Protein AF-A0A933LV88-F1 (afdb_monomer)

Structure (mmCIF, N/CA/C/O backbone):
data_AF-A0A933LV88-F1
#
_entry.id   AF-A0A933LV88-F1
#
loop_
_atom_site.group_PDB
_atom_site.id
_atom_site.type_symbol
_atom_site.label_atom_id
_atom_site.label_alt_id
_atom_site.label_comp_id
_atom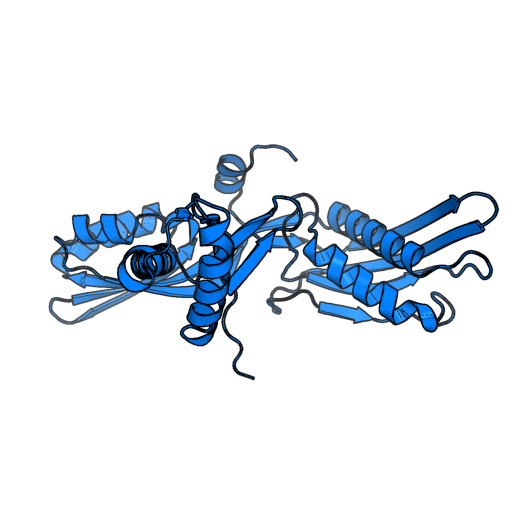_site.label_asym_id
_atom_site.label_entity_id
_atom_site.label_seq_id
_atom_site.pdbx_PDB_ins_code
_atom_site.Cartn_x
_atom_site.Cartn_y
_atom_site.Cartn_z
_atom_site.occupancy
_atom_site.B_iso_or_equiv
_atom_site.auth_seq_id
_atom_site.auth_comp_id
_atom_site.auth_asym_id
_atom_site.auth_atom_id
_atom_site.pdbx_PDB_model_num
ATOM 1 N N . SER A 1 1 ? 13.912 -12.651 9.578 1.00 38.38 1 SER A N 1
ATOM 2 C CA . SER A 1 1 ? 13.472 -11.253 9.446 1.00 38.38 1 SER A CA 1
ATOM 3 C C . SER A 1 1 ? 12.042 -11.205 9.939 1.00 38.38 1 SER A C 1
ATOM 5 O O . SER A 1 1 ? 11.259 -11.999 9.436 1.00 38.38 1 SER A O 1
ATOM 7 N N . MET A 1 2 ? 11.719 -10.428 10.976 1.00 40.66 2 MET A N 1
ATOM 8 C CA . MET A 1 2 ? 10.314 -10.177 11.323 1.00 40.66 2 MET A CA 1
ATOM 9 C C . MET A 1 2 ? 9.798 -9.149 10.313 1.00 40.66 2 MET A C 1
ATOM 11 O O . MET A 1 2 ? 10.263 -8.013 10.322 1.00 40.66 2 MET A O 1
ATOM 15 N N . GLU A 1 3 ? 8.936 -9.566 9.387 1.00 45.34 3 GLU A N 1
ATOM 16 C CA . GLU A 1 3 ? 8.245 -8.647 8.479 1.00 45.34 3 GLU A CA 1
ATOM 17 C C . GLU A 1 3 ? 7.110 -7.983 9.259 1.00 45.34 3 GLU A C 1
ATOM 19 O O . GLU A 1 3 ? 6.161 -8.648 9.675 1.00 45.34 3 GLU A O 1
ATOM 24 N N . PHE A 1 4 ? 7.241 -6.682 9.511 1.00 56.44 4 PHE A N 1
ATOM 25 C CA . PHE A 1 4 ? 6.163 -5.886 10.083 1.00 56.44 4 PHE A CA 1
ATOM 26 C C . PHE A 1 4 ? 5.192 -5.475 8.967 1.00 56.44 4 PHE A C 1
ATOM 28 O O . PHE A 1 4 ? 5.648 -5.193 7.856 1.00 56.44 4 PHE A O 1
ATOM 35 N N . PRO A 1 5 ? 3.874 -5.448 9.230 1.00 60.66 5 PRO A N 1
ATOM 36 C CA . PRO A 1 5 ? 2.893 -5.011 8.244 1.00 60.66 5 PRO A CA 1
ATOM 37 C C . PRO A 1 5 ? 3.160 -3.578 7.763 1.00 60.66 5 PRO A C 1
ATOM 39 O O . PRO A 1 5 ? 3.591 -2.730 8.547 1.00 60.66 5 PRO A O 1
ATOM 42 N N . ASP A 1 6 ? 2.854 -3.300 6.492 1.00 63.00 6 ASP A N 1
ATOM 43 C CA . ASP A 1 6 ? 2.877 -1.937 5.952 1.00 63.00 6 ASP A CA 1
ATOM 44 C C . ASP A 1 6 ? 1.948 -1.030 6.777 1.00 63.00 6 ASP A C 1
ATOM 46 O O . ASP A 1 6 ? 0.822 -1.406 7.121 1.00 63.00 6 ASP A O 1
ATOM 50 N N . THR A 1 7 ? 2.393 0.196 7.058 1.00 69.00 7 THR A N 1
ATOM 51 C CA . THR A 1 7 ? 1.529 1.203 7.679 1.00 69.00 7 THR A CA 1
ATOM 52 C C . THR A 1 7 ? 0.440 1.647 6.701 1.00 69.00 7 THR A C 1
ATOM 54 O O . THR A 1 7 ? 0.673 1.839 5.509 1.00 69.00 7 THR A O 1
ATOM 57 N N . VAL A 1 8 ? -0.781 1.795 7.210 1.00 70.12 8 VAL A N 1
ATOM 58 C CA . VAL A 1 8 ? -2.002 1.939 6.392 1.00 70.12 8 VAL A CA 1
ATOM 59 C C . VAL A 1 8 ? -2.621 3.335 6.479 1.00 70.12 8 VAL A C 1
ATOM 61 O O . VAL A 1 8 ? -3.390 3.734 5.599 1.00 70.12 8 VAL A O 1
ATOM 64 N N . ILE A 1 9 ? -2.257 4.102 7.512 1.00 78.12 9 ILE A N 1
ATOM 65 C CA . ILE A 1 9 ? -2.645 5.504 7.688 1.00 78.12 9 ILE A CA 1
ATOM 66 C C . ILE A 1 9 ? -1.397 6.341 7.891 1.00 78.12 9 ILE A C 1
ATOM 68 O O . ILE A 1 9 ? -0.509 5.955 8.646 1.00 78.12 9 ILE A O 1
ATOM 72 N N . SER A 1 10 ? -1.368 7.514 7.273 1.00 79.06 10 SER A N 1
ATOM 73 C CA . SER A 1 10 ? -0.350 8.528 7.518 1.00 79.06 10 SER A CA 1
ATOM 74 C C . SER A 1 10 ? -0.970 9.861 7.909 1.00 79.06 10 SER A C 1
ATOM 76 O O . SER A 1 10 ? -2.123 10.126 7.600 1.00 79.06 10 SER A O 1
ATOM 78 N N . MET A 1 11 ? -0.230 10.714 8.603 1.00 85.56 11 MET A N 1
ATOM 79 C CA . MET A 1 11 ? -0.639 12.075 8.927 1.00 85.56 11 MET A CA 1
ATOM 80 C C . MET A 1 11 ? 0.568 13.007 8.867 1.00 85.56 11 MET A C 1
ATOM 82 O O . MET A 1 11 ? 1.683 12.621 9.226 1.00 85.56 11 MET A O 1
ATOM 86 N N . ALA A 1 12 ? 0.341 14.245 8.438 1.00 84.88 12 ALA A N 1
ATOM 87 C CA . ALA A 1 12 ? 1.373 15.270 8.485 1.00 84.88 12 ALA A CA 1
ATOM 88 C C . ALA A 1 12 ? 1.551 15.791 9.918 1.00 84.88 12 ALA A C 1
ATOM 90 O O . ALA A 1 12 ? 0.575 15.990 10.646 1.00 84.88 12 ALA A O 1
ATOM 91 N N . ILE A 1 13 ? 2.799 16.032 10.305 1.00 89.06 13 ILE A N 1
ATOM 92 C CA . ILE A 1 13 ? 3.198 16.701 11.537 1.00 89.06 13 ILE A CA 1
ATOM 93 C C . ILE A 1 13 ? 4.138 17.843 11.170 1.00 89.06 13 ILE A C 1
ATOM 95 O O . ILE A 1 13 ? 5.124 17.657 10.457 1.00 89.06 13 ILE A O 1
ATOM 99 N N . GLU A 1 14 ? 3.854 19.022 11.708 1.00 87.25 14 GLU A N 1
ATOM 100 C CA . GLU A 1 14 ? 4.678 20.210 11.521 1.00 87.25 14 GLU A CA 1
ATOM 101 C C . GLU A 1 14 ? 5.071 20.794 12.880 1.00 87.25 14 GLU A C 1
ATOM 103 O O . GLU A 1 14 ? 4.198 21.018 13.726 1.00 87.25 14 GLU A O 1
ATOM 108 N N . PRO A 1 15 ? 6.363 21.058 13.134 1.00 88.25 15 PRO A N 1
ATOM 109 C CA . PRO A 1 15 ? 6.773 21.743 14.350 1.00 88.25 15 PRO A CA 1
ATOM 110 C C . PRO A 1 15 ? 6.265 23.191 14.324 1.00 88.25 15 PRO A C 1
ATOM 112 O O . PRO A 1 15 ? 6.281 23.850 13.286 1.00 88.25 15 PRO A O 1
ATOM 115 N N . LYS A 1 16 ? 5.841 23.724 15.475 1.00 86.81 16 LYS A N 1
ATOM 116 C CA . LYS A 1 16 ? 5.382 25.122 15.567 1.00 86.81 16 LYS A CA 1
ATOM 117 C C . LYS A 1 16 ? 6.514 26.139 15.421 1.00 86.81 16 LYS A C 1
ATOM 119 O O . LYS A 1 16 ? 6.249 27.298 15.112 1.00 86.81 16 LYS A O 1
ATOM 124 N N . SER A 1 17 ? 7.758 25.733 15.665 1.00 84.62 17 SER A N 1
ATOM 125 C CA . SER A 1 17 ? 8.934 26.591 15.545 1.00 84.62 17 SER A CA 1
ATOM 126 C C . SER A 1 17 ? 10.145 25.812 15.031 1.00 84.62 17 SER A C 1
ATOM 128 O O . SER A 1 17 ? 10.215 24.590 15.165 1.00 84.62 17 SER A O 1
ATOM 130 N N . SER A 1 18 ? 11.145 26.516 14.495 1.00 80.69 18 SER A N 1
ATOM 131 C CA . SER A 1 18 ? 12.408 25.893 14.076 1.00 80.69 18 SER A CA 1
ATOM 132 C C . SER A 1 18 ? 13.146 25.211 15.233 1.00 80.69 18 SER A C 1
ATOM 134 O O . SER A 1 18 ? 13.811 24.207 15.009 1.00 80.69 18 SER A O 1
ATOM 136 N N . ALA A 1 19 ? 12.997 25.705 16.469 1.00 79.44 19 ALA A N 1
ATOM 137 C CA . ALA A 1 19 ? 13.594 25.090 17.658 1.00 79.44 19 ALA A CA 1
ATOM 138 C C . ALA A 1 19 ? 12.915 23.761 18.040 1.00 79.44 19 ALA A C 1
ATOM 140 O O . ALA A 1 19 ? 13.555 22.869 18.593 1.00 79.44 19 ALA A O 1
ATOM 141 N N . ASP A 1 20 ? 11.629 23.604 17.709 1.00 83.00 20 ASP A N 1
ATOM 142 C CA . ASP A 1 20 ? 10.886 22.360 17.929 1.00 83.00 20 ASP A CA 1
ATOM 143 C C . ASP A 1 20 ? 11.175 21.302 16.856 1.00 83.00 20 ASP A C 1
ATOM 145 O O . ASP A 1 20 ? 10.878 20.128 17.070 1.00 83.00 20 ASP A O 1
ATOM 149 N N . ARG A 1 21 ? 11.773 21.684 15.717 1.00 84.62 21 ARG A N 1
ATOM 150 C CA . ARG A 1 21 ? 12.074 20.768 14.606 1.00 84.62 21 ARG A CA 1
ATOM 151 C C . ARG A 1 21 ? 13.054 19.671 15.016 1.00 84.62 21 ARG A C 1
ATOM 153 O O . ARG A 1 21 ? 12.753 18.495 14.834 1.00 84.62 21 ARG A O 1
ATOM 160 N N . ASP A 1 22 ? 14.187 20.035 15.608 1.00 85.75 22 ASP A N 1
ATOM 161 C CA . ASP A 1 22 ? 15.212 19.055 15.995 1.00 85.75 22 ASP A CA 1
ATOM 162 C C . ASP A 1 22 ? 14.707 18.133 17.110 1.00 85.75 22 ASP A C 1
ATOM 164 O O . ASP A 1 22 ? 14.931 16.921 17.092 1.00 85.75 22 ASP A O 1
ATOM 168 N N . LYS A 1 23 ? 13.946 18.697 18.055 1.00 88.12 23 LYS A N 1
ATOM 169 C CA . LYS A 1 23 ? 13.310 17.944 19.140 1.00 88.12 23 LYS A CA 1
ATOM 170 C C . LYS A 1 23 ? 12.244 16.974 18.619 1.00 88.12 23 LYS A C 1
ATOM 172 O O . LYS A 1 23 ? 12.135 15.855 19.127 1.00 88.12 23 LYS A O 1
ATOM 177 N N . LEU A 1 24 ? 11.471 17.390 17.613 1.00 89.69 24 LEU A N 1
ATOM 178 C CA . LEU A 1 24 ? 10.503 16.541 16.924 1.00 89.69 24 LEU A CA 1
ATOM 179 C C . LEU A 1 24 ? 11.208 15.350 16.273 1.00 89.69 24 LEU A C 1
ATOM 181 O O . LEU A 1 24 ? 10.855 14.218 16.586 1.00 89.69 24 LEU A O 1
ATOM 185 N N . LEU A 1 25 ? 12.237 15.587 15.455 1.00 89.19 25 LEU A N 1
ATOM 186 C CA . LEU A 1 25 ? 12.971 14.520 14.762 1.00 89.19 25 LEU A CA 1
ATOM 187 C C . LEU A 1 25 ? 13.579 13.504 15.740 1.00 89.19 25 LEU A C 1
ATOM 189 O O . LEU A 1 25 ? 13.367 12.303 15.588 1.00 89.19 25 LEU A O 1
ATOM 193 N N . GLN A 1 26 ? 14.233 13.971 16.807 1.00 89.25 26 GLN A N 1
ATOM 194 C CA . GLN A 1 26 ? 14.782 13.084 17.843 1.00 89.25 26 GLN A CA 1
ATOM 195 C C . GLN A 1 26 ? 13.701 12.250 18.543 1.00 89.25 26 GLN A C 1
ATOM 197 O O . GLN A 1 26 ? 13.921 11.087 18.888 1.00 89.25 26 GLN A O 1
ATOM 202 N N . THR A 1 27 ? 12.518 12.828 18.763 1.00 90.38 27 THR A N 1
ATOM 203 C CA . THR A 1 27 ? 11.411 12.094 19.385 1.00 90.38 27 THR A CA 1
ATOM 204 C C . THR A 1 27 ? 10.824 11.063 18.431 1.00 90.38 27 THR A C 1
ATOM 206 O O . THR A 1 27 ? 10.560 9.941 18.851 1.00 90.38 27 THR A O 1
ATOM 209 N N . LEU A 1 28 ? 10.659 11.411 17.155 1.00 90.75 28 LEU A N 1
ATOM 210 C CA . LEU A 1 28 ? 10.182 10.492 16.125 1.00 90.75 28 LEU A CA 1
ATOM 211 C C . LEU A 1 28 ? 11.100 9.274 15.991 1.00 90.75 28 LEU A C 1
ATOM 213 O O . LEU A 1 28 ? 10.618 8.144 15.971 1.00 90.75 28 LEU A O 1
ATOM 217 N N . GLU A 1 29 ? 12.419 9.482 15.990 1.00 90.62 29 GLU A N 1
ATOM 218 C CA . GLU A 1 29 ? 13.397 8.389 16.006 1.00 90.62 29 GLU A CA 1
ATOM 219 C C . GLU A 1 29 ? 13.266 7.495 17.239 1.00 90.62 29 GLU A C 1
ATOM 221 O O . GLU A 1 29 ? 13.365 6.272 17.134 1.00 90.62 29 GLU A O 1
ATOM 226 N N . ARG A 1 30 ? 13.048 8.088 18.416 1.00 89.31 30 ARG A N 1
ATOM 227 C CA . ARG A 1 30 ? 12.852 7.322 19.649 1.00 89.31 30 ARG A CA 1
ATOM 228 C C . ARG A 1 30 ? 11.561 6.509 19.600 1.00 89.31 30 ARG A C 1
ATOM 230 O O . ARG A 1 30 ? 11.580 5.332 19.933 1.00 89.31 30 ARG A O 1
ATOM 237 N N . MET A 1 31 ? 10.465 7.105 19.142 1.00 87.25 31 MET A N 1
ATOM 238 C CA . MET A 1 31 ? 9.175 6.423 19.035 1.00 87.25 31 MET A CA 1
ATOM 239 C C . MET A 1 31 ? 9.211 5.272 18.027 1.00 87.25 31 MET A C 1
ATOM 241 O O . MET A 1 31 ? 8.659 4.220 18.317 1.00 87.25 31 MET A O 1
ATOM 245 N N . ALA A 1 32 ? 9.924 5.422 16.907 1.00 87.50 32 ALA A N 1
ATOM 246 C CA . ALA A 1 32 ? 10.110 4.342 15.931 1.00 87.50 32 ALA A CA 1
ATOM 247 C C . ALA A 1 32 ? 10.961 3.175 16.467 1.00 87.50 32 ALA A C 1
ATOM 249 O O . ALA A 1 32 ? 10.839 2.048 15.998 1.00 87.50 32 ALA A O 1
ATOM 250 N N . LYS A 1 33 ? 11.835 3.426 17.453 1.00 86.94 33 LYS A N 1
ATOM 251 C CA . LYS A 1 33 ? 12.567 2.362 18.161 1.00 86.94 33 LYS A CA 1
ATOM 252 C C . LYS A 1 33 ? 11.695 1.648 19.192 1.00 86.94 33 LYS A C 1
ATOM 254 O O . LYS A 1 33 ? 11.877 0.451 19.394 1.00 86.94 33 LYS A O 1
ATOM 259 N N . ASP A 1 34 ? 10.789 2.380 19.838 1.00 86.44 34 ASP A N 1
ATOM 260 C CA . ASP A 1 34 ? 9.873 1.838 20.845 1.00 86.44 34 ASP A CA 1
ATOM 261 C C . ASP A 1 34 ? 8.733 1.020 20.204 1.00 86.44 34 ASP A C 1
ATOM 263 O O . ASP A 1 34 ? 8.316 0.011 20.768 1.00 86.44 34 ASP A O 1
ATOM 267 N N . ASP A 1 35 ? 8.242 1.442 19.033 1.00 83.75 35 ASP A N 1
ATOM 268 C CA . ASP A 1 35 ? 7.169 0.786 18.279 1.00 83.75 35 ASP A CA 1
ATOM 269 C C . ASP A 1 35 ? 7.575 0.568 16.804 1.00 83.75 35 ASP A C 1
ATOM 271 O O . ASP A 1 35 ? 7.568 1.520 16.018 1.00 83.75 35 ASP A O 1
ATOM 275 N N . PRO A 1 36 ? 7.877 -0.679 16.388 1.00 79.25 36 PRO A N 1
ATOM 276 C CA . PRO A 1 36 ? 8.244 -1.004 15.006 1.00 79.25 36 PRO A CA 1
ATOM 277 C C . PRO A 1 36 ? 7.134 -0.758 13.975 1.00 79.25 36 PRO A C 1
ATOM 279 O O . PRO A 1 36 ? 7.408 -0.719 12.777 1.00 79.25 36 PRO A O 1
ATOM 282 N N . THR A 1 37 ? 5.877 -0.639 14.414 1.00 80.50 37 THR A N 1
ATOM 283 C CA . THR A 1 37 ? 4.722 -0.368 13.544 1.00 80.50 37 THR A CA 1
ATOM 284 C C . THR A 1 37 ? 4.496 1.127 13.319 1.00 80.50 37 THR A C 1
ATOM 286 O O . THR A 1 37 ? 3.660 1.519 12.501 1.00 80.50 37 THR A O 1
ATOM 289 N N . PHE A 1 38 ? 5.251 1.975 14.021 1.00 85.44 38 PHE A N 1
ATOM 290 C CA . PHE A 1 38 ? 5.318 3.404 13.782 1.00 85.44 38 PHE A CA 1
ATOM 291 C C . PHE A 1 38 ? 6.477 3.720 12.840 1.00 85.44 38 PHE A C 1
ATOM 293 O O . PHE A 1 38 ? 7.641 3.436 13.118 1.00 85.44 38 PHE A O 1
ATOM 300 N N . THR A 1 39 ? 6.165 4.370 11.726 1.00 84.62 39 THR A N 1
ATOM 301 C CA . THR A 1 39 ? 7.178 4.817 10.765 1.00 84.62 39 THR A CA 1
ATOM 302 C C . THR A 1 39 ? 7.016 6.300 10.505 1.00 84.62 39 THR A C 1
ATOM 304 O O . THR A 1 39 ? 5.927 6.857 10.628 1.00 84.62 39 THR A O 1
ATOM 307 N N . TRP A 1 40 ? 8.100 6.970 10.142 1.00 89.62 40 TRP A N 1
ATOM 308 C CA . TRP A 1 40 ? 8.043 8.371 9.764 1.00 89.62 40 TRP A CA 1
ATOM 309 C C . TRP A 1 40 ? 9.018 8.645 8.628 1.00 89.62 40 TRP A C 1
ATOM 311 O O . TRP A 1 40 ? 10.029 7.960 8.476 1.00 89.62 40 TRP A O 1
ATOM 321 N N . ARG A 1 41 ? 8.689 9.641 7.811 1.00 86.00 41 ARG A N 1
ATOM 322 C CA . ARG A 1 41 ? 9.534 10.127 6.721 1.00 86.00 41 ARG A CA 1
ATOM 323 C C . ARG A 1 41 ? 9.343 11.622 6.537 1.00 86.00 41 ARG A C 1
ATOM 325 O O . ARG A 1 41 ? 8.298 12.164 6.891 1.00 86.00 41 ARG A O 1
ATOM 332 N N . MET A 1 42 ? 10.337 12.282 5.962 1.00 82.19 42 MET A N 1
ATOM 333 C CA . MET A 1 42 ? 10.186 13.648 5.475 1.00 82.19 42 MET A CA 1
ATOM 334 C C . MET A 1 42 ? 9.784 13.585 4.006 1.00 82.19 42 MET A C 1
ATOM 336 O O . MET A 1 42 ? 10.382 12.844 3.231 1.00 82.19 42 MET A O 1
ATOM 340 N N . ASP A 1 43 ? 8.738 14.309 3.650 1.00 74.12 43 ASP A N 1
ATOM 341 C CA . ASP A 1 43 ? 8.323 14.472 2.269 1.00 74.12 43 ASP A CA 1
ATOM 342 C C . ASP A 1 43 ? 9.218 15.535 1.617 1.00 74.12 43 ASP A C 1
ATOM 344 O O . ASP A 1 43 ? 9.277 16.674 2.081 1.00 74.12 43 ASP A O 1
ATOM 348 N N . GLU A 1 44 ? 9.985 15.148 0.598 1.00 65.38 44 GLU A N 1
ATOM 349 C CA . GLU A 1 44 ? 11.013 16.007 -0.008 1.00 65.38 44 GLU A CA 1
ATOM 350 C C . GLU A 1 44 ? 10.424 17.139 -0.864 1.00 65.38 44 GLU A C 1
ATOM 352 O O . GLU A 1 44 ? 11.074 18.169 -1.041 1.00 65.38 44 GLU A O 1
ATOM 357 N N . GLU A 1 45 ? 9.193 16.982 -1.359 1.00 54.00 45 GLU A N 1
ATOM 358 C CA . GLU A 1 45 ? 8.522 17.983 -2.196 1.00 54.00 45 GLU A CA 1
ATOM 359 C C . GLU A 1 45 ? 7.858 19.073 -1.352 1.00 54.00 45 GLU A C 1
ATOM 361 O O . GLU A 1 45 ? 7.943 20.261 -1.663 1.00 54.00 45 GLU A O 1
ATOM 366 N N . THR A 1 46 ? 7.201 18.674 -0.263 1.00 70.69 46 THR A N 1
ATOM 367 C CA . THR A 1 46 ? 6.464 19.589 0.621 1.00 70.69 46 THR A CA 1
ATOM 368 C C . THR A 1 46 ? 7.288 20.053 1.822 1.00 70.69 46 THR A C 1
ATOM 370 O O . THR A 1 46 ? 6.933 21.034 2.476 1.00 70.69 46 THR A O 1
ATOM 373 N N . GLY A 1 47 ? 8.379 19.353 2.147 1.00 73.25 47 GLY A N 1
ATOM 374 C CA . GLY A 1 47 ? 9.167 19.566 3.363 1.00 73.25 47 GLY A CA 1
ATOM 375 C C . GLY A 1 47 ? 8.446 19.153 4.652 1.00 73.25 47 GLY A C 1
ATOM 376 O O . GLY A 1 47 ? 8.955 19.408 5.747 1.00 73.25 47 GLY A O 1
ATOM 377 N N . GLN A 1 48 ? 7.265 18.536 4.546 1.00 81.81 48 GLN A N 1
ATOM 378 C CA . GLN A 1 48 ? 6.461 18.114 5.689 1.00 81.81 48 GLN A CA 1
ATOM 379 C C . GLN A 1 48 ? 6.994 16.813 6.289 1.00 81.81 48 GLN A C 1
ATOM 381 O O . GLN A 1 48 ? 7.564 15.968 5.602 1.00 81.81 48 GLN A O 1
ATOM 386 N N . THR A 1 49 ? 6.789 16.617 7.592 1.00 87.31 49 THR A N 1
ATOM 387 C CA . THR A 1 49 ? 7.088 15.329 8.227 1.00 87.31 49 THR A CA 1
ATOM 388 C C . THR A 1 49 ? 5.825 14.486 8.242 1.00 87.31 49 THR A C 1
ATOM 390 O O . THR A 1 49 ? 4.813 14.890 8.804 1.00 87.31 49 THR A O 1
ATOM 393 N N . ILE A 1 50 ? 5.870 13.315 7.621 1.00 85.88 50 ILE A N 1
ATOM 394 C CA . ILE A 1 50 ? 4.749 12.386 7.541 1.00 85.88 50 ILE A CA 1
ATOM 395 C C . ILE A 1 50 ? 5.016 11.241 8.507 1.00 85.88 50 ILE A C 1
ATOM 397 O O . ILE A 1 50 ? 6.006 10.523 8.366 1.00 85.88 50 ILE A O 1
ATOM 401 N N . VAL A 1 51 ? 4.124 11.049 9.473 1.00 88.19 51 VAL A N 1
ATOM 402 C CA . VAL A 1 51 ? 4.143 9.861 10.328 1.00 88.19 51 VAL A CA 1
ATOM 403 C C . VAL A 1 51 ? 3.075 8.889 9.877 1.00 88.19 51 VAL A C 1
ATOM 405 O O . VAL A 1 51 ? 2.005 9.305 9.446 1.00 88.19 51 VAL A O 1
ATOM 408 N N . SER A 1 52 ? 3.359 7.600 9.979 1.00 83.88 52 SER A N 1
ATOM 409 C CA . SER A 1 52 ? 2.465 6.538 9.549 1.00 83.88 52 SER A CA 1
ATOM 410 C C . SER A 1 52 ? 2.321 5.489 10.638 1.00 83.88 52 SER A C 1
ATOM 412 O O . SER A 1 52 ? 3.262 5.200 11.377 1.00 83.88 52 SER A O 1
ATOM 414 N N . GLY A 1 53 ? 1.123 4.930 10.736 1.00 83.12 53 GLY A N 1
ATOM 415 C CA . GLY A 1 53 ? 0.771 3.940 11.737 1.00 83.12 53 GLY A CA 1
ATOM 416 C C . GLY A 1 53 ? -0.325 2.998 11.257 1.00 83.12 53 GLY A C 1
ATOM 417 O O . GLY A 1 53 ? -0.776 3.025 10.109 1.00 83.12 53 GLY A O 1
ATOM 418 N N . MET A 1 54 ? -0.753 2.150 12.184 1.00 78.44 54 MET A N 1
ATOM 419 C CA . MET A 1 54 ? -1.675 1.036 11.930 1.00 78.44 54 MET A CA 1
ATOM 420 C C . MET A 1 54 ? -3.153 1.452 11.898 1.00 78.44 54 MET A C 1
ATOM 422 O O . MET A 1 54 ? -4.010 0.678 11.484 1.00 78.44 54 MET A O 1
ATOM 426 N N . GLY A 1 55 ? -3.478 2.664 12.352 1.00 71.69 55 GLY A N 1
ATOM 427 C CA . GLY A 1 55 ? -4.854 3.137 12.453 1.00 71.69 55 GLY A CA 1
ATOM 428 C C . GLY A 1 55 ? -4.957 4.531 13.064 1.00 71.69 55 GLY A C 1
ATOM 429 O O . GLY A 1 55 ? -3.984 5.062 13.597 1.00 71.69 55 GLY A O 1
ATOM 430 N N . GLU A 1 56 ? -6.152 5.118 13.014 1.00 73.56 56 GLU A N 1
ATOM 431 C CA . GLU A 1 56 ? -6.402 6.471 13.528 1.00 73.56 56 GLU A CA 1
ATOM 432 C C . GLU A 1 56 ? -6.175 6.535 15.038 1.00 73.56 56 GLU A C 1
ATOM 434 O O . GLU A 1 56 ? -5.473 7.417 15.518 1.00 73.56 56 GLU A O 1
ATOM 439 N N . PHE A 1 57 ? -6.685 5.543 15.772 1.00 76.00 57 PHE A N 1
ATOM 440 C CA . PHE A 1 57 ? -6.495 5.450 17.218 1.00 76.00 57 PHE A CA 1
ATOM 441 C C . PHE A 1 57 ? -5.016 5.321 17.604 1.00 76.00 57 PHE A C 1
ATOM 443 O O . PHE A 1 57 ? -4.567 5.932 18.570 1.00 76.00 57 PHE A O 1
ATOM 450 N N . HIS A 1 58 ? -4.236 4.570 16.820 1.00 79.25 58 HIS A N 1
ATOM 451 C CA . HIS A 1 58 ? -2.795 4.473 17.030 1.00 79.25 58 HIS A CA 1
ATOM 452 C C . HIS A 1 58 ? -2.142 5.859 16.871 1.00 79.25 58 HIS A C 1
ATOM 454 O O . HIS A 1 58 ? -1.439 6.320 17.769 1.00 79.25 58 HIS A O 1
ATOM 460 N N . LEU A 1 59 ? -2.442 6.574 15.784 1.00 81.50 59 LEU A N 1
ATOM 461 C CA . LEU A 1 59 ? -1.927 7.927 15.559 1.00 81.50 59 LEU A CA 1
ATOM 462 C C . LEU A 1 59 ? -2.382 8.935 16.630 1.00 81.50 59 LEU A C 1
ATOM 464 O O . LEU A 1 59 ? -1.614 9.823 17.001 1.00 81.50 59 LEU A O 1
ATOM 468 N N . GLU A 1 60 ? -3.594 8.790 17.166 1.00 80.50 60 GLU A N 1
ATOM 469 C CA . GLU A 1 60 ? -4.111 9.626 18.252 1.00 80.50 60 GLU A CA 1
ATOM 470 C C . GLU A 1 60 ? -3.336 9.416 19.562 1.00 80.50 60 GLU A C 1
ATOM 472 O O . GLU A 1 60 ? -2.901 10.393 20.176 1.00 80.50 60 GLU A O 1
ATOM 477 N N . ILE A 1 61 ? -3.071 8.163 19.950 1.00 83.38 61 ILE A N 1
ATOM 478 C CA . ILE A 1 61 ? -2.241 7.851 21.126 1.00 83.38 61 ILE A CA 1
ATOM 479 C C . ILE A 1 61 ? -0.831 8.423 20.957 1.00 83.38 61 ILE A C 1
ATOM 481 O O . ILE A 1 61 ? -0.289 9.043 21.876 1.00 83.38 61 ILE A O 1
ATOM 485 N N . LEU A 1 62 ? -0.230 8.239 19.779 1.00 85.06 62 LEU A N 1
ATOM 486 C CA . LEU A 1 62 ? 1.107 8.754 19.482 1.00 85.06 62 LEU A CA 1
ATOM 487 C C . LEU A 1 62 ? 1.142 10.284 19.574 1.00 85.06 62 LEU A C 1
ATOM 489 O O . LEU A 1 62 ? 2.054 10.839 20.192 1.00 85.06 62 LEU A O 1
ATOM 493 N N . ARG A 1 63 ? 0.122 10.964 19.036 1.00 86.25 63 ARG A N 1
ATOM 494 C CA . ARG A 1 63 ? -0.069 12.415 19.164 1.00 86.25 63 ARG A CA 1
ATOM 495 C C . ARG A 1 63 ? -0.138 12.835 20.634 1.00 86.25 63 ARG A C 1
ATOM 497 O O . ARG A 1 63 ? 0.570 13.762 21.030 1.00 86.25 63 ARG A O 1
ATOM 504 N N . GLU A 1 64 ? -0.952 12.171 21.454 1.00 85.69 64 GLU A N 1
ATOM 505 C CA . GLU A 1 64 ? -1.052 12.494 22.883 1.00 85.69 64 GLU A CA 1
ATOM 506 C C . GLU A 1 64 ? 0.277 12.293 23.618 1.00 85.69 64 GLU A C 1
ATOM 508 O O . GLU A 1 64 ? 0.676 13.152 24.410 1.00 85.69 64 GLU A O 1
ATOM 513 N N . LYS A 1 65 ? 0.998 11.206 23.319 1.00 87.31 65 LYS A N 1
ATOM 514 C CA . LYS A 1 65 ? 2.318 10.917 23.892 1.00 87.31 65 LYS A CA 1
ATOM 515 C C . LYS A 1 65 ? 3.329 12.015 23.536 1.00 87.31 65 LYS A C 1
ATOM 517 O O . LYS A 1 65 ? 4.005 12.540 24.421 1.00 87.31 65 LYS A O 1
ATOM 522 N N . MET A 1 66 ? 3.3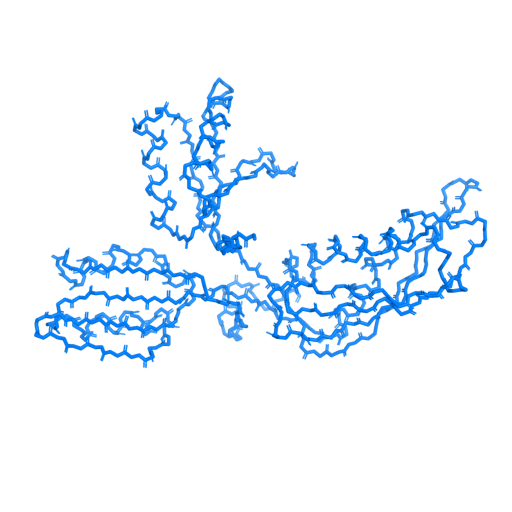80 12.446 22.272 1.00 87.81 66 MET A N 1
ATOM 523 C CA . MET A 1 66 ? 4.239 13.554 21.820 1.00 87.81 66 MET A CA 1
ATOM 524 C C . MET A 1 66 ? 3.936 14.875 22.540 1.00 87.81 66 MET A C 1
ATOM 526 O O . MET A 1 66 ? 4.855 15.572 22.981 1.00 87.81 66 MET A O 1
ATOM 530 N N . LEU A 1 67 ? 2.653 15.217 22.683 1.00 86.69 67 LEU A N 1
ATOM 531 C CA . LEU A 1 67 ? 2.224 16.469 23.308 1.00 86.69 67 LEU A CA 1
ATOM 532 C C . LEU A 1 67 ? 2.448 16.473 24.827 1.00 86.69 67 LEU A C 1
ATOM 534 O O . LEU A 1 67 ? 2.918 17.471 25.374 1.00 86.69 67 LEU A O 1
ATOM 538 N N . ARG A 1 68 ? 2.111 15.379 25.521 1.00 86.50 68 ARG A N 1
ATOM 539 C CA . ARG A 1 68 ? 2.114 15.322 26.993 1.00 86.50 68 ARG A CA 1
ATOM 540 C C . ARG A 1 68 ? 3.457 14.887 27.569 1.00 86.50 68 ARG A C 1
ATOM 542 O O . ARG A 1 68 ? 3.961 15.538 28.482 1.00 86.50 68 ARG A O 1
ATOM 549 N N . GLU A 1 69 ? 4.024 13.800 27.053 1.00 86.12 69 GLU A N 1
ATOM 550 C CA . GLU A 1 69 ? 5.242 13.196 27.601 1.00 86.12 69 GLU A CA 1
ATOM 551 C C . GLU A 1 69 ? 6.485 13.926 27.089 1.00 86.12 69 GLU A C 1
ATOM 553 O O . GLU A 1 69 ? 7.301 14.413 27.872 1.00 86.12 69 GLU A O 1
ATOM 558 N N . PHE A 1 70 ? 6.589 14.088 25.768 1.00 85.00 70 PHE A N 1
ATOM 559 C CA . PHE A 1 70 ? 7.753 14.716 25.139 1.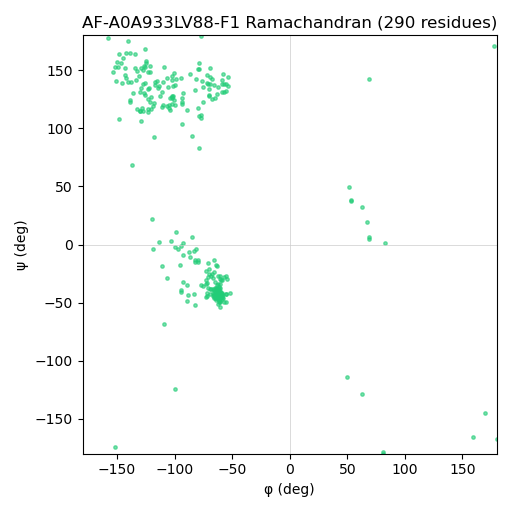00 85.00 70 PHE A CA 1
ATOM 560 C C . PHE A 1 70 ? 7.654 16.247 25.062 1.00 85.00 70 PHE A C 1
ATOM 562 O O . PHE A 1 70 ? 8.659 16.924 24.809 1.00 85.00 70 PHE A O 1
ATOM 569 N N . LYS A 1 71 ? 6.471 16.815 25.345 1.00 86.75 71 LYS A N 1
ATOM 570 C CA . LYS A 1 71 ? 6.201 18.264 25.340 1.00 86.75 71 LYS A CA 1
ATOM 571 C C . LYS A 1 71 ? 6.649 18.916 24.031 1.00 86.75 71 LYS A C 1
ATOM 573 O O . LYS A 1 71 ? 7.425 19.876 24.048 1.00 86.75 71 LYS A O 1
ATOM 578 N N . ILE A 1 72 ? 6.254 18.334 22.903 1.00 85.75 72 ILE A N 1
ATOM 579 C CA . ILE A 1 72 ? 6.566 18.866 21.573 1.00 85.75 72 ILE A CA 1
ATOM 580 C C . ILE A 1 72 ? 5.418 19.748 21.117 1.00 85.75 72 ILE A C 1
ATOM 582 O O . ILE A 1 72 ? 4.270 19.317 21.089 1.00 85.75 72 ILE A O 1
ATOM 586 N N . ALA A 1 73 ? 5.725 20.981 20.735 1.00 84.00 73 ALA A N 1
ATOM 587 C CA . ALA A 1 73 ? 4.750 21.874 20.141 1.00 84.00 73 ALA A CA 1
ATOM 588 C C . ALA A 1 73 ? 4.663 21.596 18.631 1.00 84.00 73 ALA A C 1
ATOM 590 O O . ALA A 1 73 ? 5.430 22.152 17.848 1.00 84.00 73 ALA A O 1
ATOM 591 N N . ALA A 1 74 ? 3.733 20.731 18.221 1.00 87.19 74 ALA A N 1
ATOM 592 C CA . ALA A 1 74 ? 3.501 20.399 16.816 1.00 87.19 74 ALA A CA 1
ATOM 593 C C . ALA A 1 74 ? 2.027 20.556 16.417 1.00 87.19 74 ALA A C 1
ATOM 595 O O . ALA A 1 74 ? 1.120 20.393 17.238 1.00 87.19 74 ALA A O 1
ATOM 596 N N . ASN A 1 75 ? 1.808 20.891 15.150 1.00 86.19 75 ASN A N 1
ATOM 597 C CA . ASN A 1 75 ? 0.516 20.839 14.487 1.00 86.19 75 ASN A CA 1
ATOM 598 C C . ASN A 1 75 ? 0.390 19.498 13.771 1.00 86.19 75 ASN A C 1
ATOM 600 O O . ASN A 1 75 ? 1.362 18.982 13.223 1.00 86.19 75 ASN A O 1
ATOM 604 N N . PHE A 1 76 ? -0.815 18.948 13.773 1.00 85.69 76 PHE A N 1
ATOM 605 C CA . PHE A 1 76 ? -1.102 17.656 13.176 1.00 85.69 76 PHE A CA 1
ATOM 606 C C . PHE A 1 76 ? -2.160 17.840 12.094 1.00 85.69 76 PHE A C 1
ATOM 608 O O . PHE A 1 76 ? -3.220 18.402 12.366 1.00 85.69 76 PHE A O 1
ATOM 615 N N . GLY A 1 77 ? -1.869 17.362 10.889 1.00 80.50 77 GLY A N 1
ATOM 616 C CA . GLY A 1 77 ? -2.808 17.345 9.776 1.00 80.50 77 GLY A CA 1
ATOM 617 C C . GLY A 1 77 ? -3.847 16.232 9.894 1.00 80.50 77 GLY A C 1
ATOM 618 O O . GLY A 1 77 ? -3.839 15.422 10.830 1.00 80.50 77 GLY A O 1
ATOM 619 N N . GLU A 1 78 ? -4.738 16.189 8.908 1.00 75.25 78 GLU A N 1
ATOM 620 C CA . GLU A 1 78 ? -5.726 15.123 8.781 1.00 75.25 78 GLU A CA 1
ATOM 621 C C . GLU A 1 78 ? -5.062 13.800 8.363 1.00 75.25 78 GLU A C 1
ATOM 623 O O . GLU A 1 78 ? -4.188 13.803 7.484 1.00 75.25 78 GLU A O 1
ATOM 628 N N . PRO A 1 79 ? -5.462 12.664 8.963 1.00 75.56 79 PRO A N 1
ATOM 629 C CA . PRO A 1 79 ? -4.993 11.359 8.531 1.00 75.56 79 PRO A CA 1
ATOM 630 C C . PRO A 1 79 ? -5.415 11.045 7.088 1.00 75.56 79 PRO A C 1
ATOM 632 O O . PRO A 1 79 ? -6.566 11.232 6.697 1.00 75.56 79 PRO A O 1
ATOM 635 N N . ARG A 1 80 ? -4.483 10.519 6.296 1.00 77.19 80 ARG A N 1
ATOM 636 C CA . ARG A 1 80 ? -4.665 10.085 4.910 1.00 77.19 80 ARG A CA 1
ATOM 637 C C . ARG A 1 80 ? -4.462 8.580 4.799 1.00 77.19 80 ARG A C 1
ATOM 639 O O . ARG A 1 80 ? -3.562 8.008 5.415 1.00 77.19 80 ARG A O 1
ATOM 646 N N . VAL A 1 81 ? -5.294 7.950 3.976 1.00 82.56 81 VAL A N 1
ATOM 647 C CA . VAL A 1 81 ? -5.226 6.514 3.684 1.00 82.56 81 VAL A CA 1
ATOM 648 C C . VAL A 1 81 ? -4.171 6.2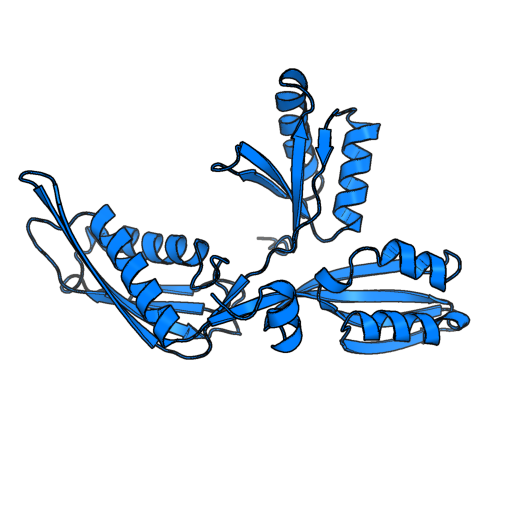62 2.614 1.00 82.56 81 VAL A C 1
ATOM 650 O O . VAL A 1 81 ? -4.147 6.948 1.591 1.00 82.56 81 VAL A O 1
ATOM 653 N N . ALA A 1 82 ? -3.310 5.272 2.841 1.00 85.69 82 ALA A N 1
ATOM 654 C CA . ALA A 1 82 ? -2.304 4.860 1.873 1.00 85.69 82 ALA A CA 1
ATOM 655 C C . ALA A 1 82 ? -2.942 3.986 0.783 1.00 85.69 82 ALA A C 1
ATOM 657 O O . ALA A 1 82 ? -2.906 2.762 0.886 1.00 85.69 82 ALA A O 1
ATOM 658 N N . TYR A 1 83 ? -3.556 4.602 -0.233 1.00 88.44 83 TYR A N 1
ATOM 659 C CA . TYR A 1 83 ? -4.058 3.887 -1.412 1.00 88.44 83 TYR A CA 1
ATOM 660 C C . TYR A 1 83 ? -2.907 3.357 -2.271 1.00 88.44 83 TYR A C 1
ATOM 662 O O . TYR A 1 83 ? -1.817 3.931 -2.308 1.00 88.44 83 TYR A O 1
ATOM 670 N N . LYS A 1 84 ? -3.174 2.261 -2.980 1.00 89.88 84 LYS A N 1
ATOM 671 C CA . LYS A 1 84 ? -2.255 1.657 -3.952 1.00 89.88 84 LYS A CA 1
ATOM 672 C C . LYS A 1 84 ? -2.962 1.505 -5.299 1.00 89.88 84 LYS A C 1
ATOM 674 O O . LYS A 1 84 ? -4.178 1.659 -5.385 1.00 89.88 84 LYS A O 1
ATOM 679 N N . GLU A 1 85 ? -2.224 1.197 -6.353 1.00 91.44 85 GLU A N 1
ATOM 680 C CA . GLU A 1 85 ? -2.769 0.940 -7.690 1.00 91.44 85 GLU A CA 1
ATOM 681 C C . GLU A 1 85 ? -2.376 -0.470 -8.157 1.00 91.44 85 GLU A C 1
ATOM 683 O O . GLU A 1 85 ? -1.336 -1.009 -7.785 1.00 91.44 85 GLU A O 1
ATOM 688 N N . THR A 1 86 ? -3.224 -1.113 -8.952 1.00 92.81 86 THR A N 1
ATOM 689 C CA . THR A 1 86 ? -2.904 -2.389 -9.607 1.00 92.81 86 THR A CA 1
ATOM 690 C C . THR A 1 86 ? -3.455 -2.421 -11.023 1.00 92.81 86 THR A C 1
ATOM 692 O O . THR A 1 86 ? -4.156 -1.498 -11.439 1.00 92.81 86 THR A O 1
ATOM 695 N N . ILE A 1 87 ? -3.153 -3.488 -11.758 1.00 93.38 87 ILE A N 1
ATOM 696 C CA . ILE A 1 87 ? -3.583 -3.688 -13.141 1.00 93.38 87 ILE A CA 1
ATOM 697 C C . ILE A 1 87 ? -4.634 -4.785 -13.280 1.00 93.38 87 ILE A C 1
ATOM 699 O O . ILE A 1 87 ? -4.675 -5.731 -12.496 1.00 93.38 87 ILE A O 1
ATOM 703 N N . LEU A 1 88 ? -5.471 -4.672 -14.312 1.00 91.56 88 LEU A N 1
ATOM 704 C CA . LEU A 1 88 ? -6.591 -5.591 -14.539 1.00 91.56 88 LEU A CA 1
ATOM 705 C C . LEU A 1 88 ? -6.241 -6.768 -15.457 1.00 91.56 88 LEU A C 1
ATOM 707 O O . LEU A 1 88 ? -6.779 -7.862 -15.297 1.00 91.56 88 LEU A O 1
ATOM 711 N N . ARG A 1 89 ? -5.350 -6.560 -16.430 1.00 94.94 89 ARG A N 1
ATOM 712 C CA . ARG A 1 89 ? -4.921 -7.586 -17.394 1.00 94.94 89 ARG A CA 1
ATOM 713 C C . ARG A 1 89 ? -3.436 -7.471 -17.704 1.00 94.94 89 ARG A C 1
ATOM 715 O O . ARG A 1 89 ? -2.811 -6.457 -17.419 1.00 94.94 89 ARG A O 1
ATOM 722 N N . ALA A 1 90 ? -2.882 -8.517 -18.309 1.00 96.75 90 ALA A N 1
ATOM 723 C CA . ALA A 1 90 ? -1.524 -8.469 -18.824 1.00 96.75 90 ALA A CA 1
ATOM 724 C C . ALA A 1 90 ? -1.422 -7.527 -20.034 1.00 96.75 90 ALA A C 1
ATOM 726 O O . ALA A 1 90 ? -2.341 -7.477 -20.858 1.00 96.75 90 ALA A O 1
ATOM 727 N N . ALA A 1 91 ? -0.303 -6.818 -20.153 1.00 97.44 91 ALA A N 1
ATOM 728 C CA . ALA A 1 91 ? -0.003 -5.976 -21.305 1.00 97.44 91 ALA A CA 1
ATOM 729 C C . ALA A 1 91 ? 1.506 -5.846 -21.526 1.00 97.44 91 ALA A C 1
ATOM 731 O O . ALA A 1 91 ? 2.293 -5.921 -20.581 1.00 97.44 91 ALA A O 1
ATOM 732 N N . ASP A 1 92 ? 1.888 -5.608 -22.777 1.00 97.25 92 ASP A N 1
ATOM 733 C CA . ASP A 1 92 ? 3.265 -5.305 -23.152 1.00 97.25 92 ASP A CA 1
ATOM 734 C C . ASP A 1 92 ? 3.429 -3.786 -23.334 1.00 97.25 92 ASP A C 1
ATOM 736 O O . ASP A 1 92 ? 2.566 -3.105 -23.908 1.00 97.25 92 ASP A O 1
ATOM 740 N N . GLY A 1 93 ? 4.543 -3.270 -22.825 1.00 96.50 93 GLY A N 1
ATOM 741 C CA . GLY A 1 93 ? 4.926 -1.867 -22.876 1.00 96.50 93 GLY A CA 1
ATOM 742 C C . GLY A 1 93 ? 6.204 -1.659 -23.667 1.00 96.50 93 GLY A C 1
ATOM 743 O O . GLY A 1 93 ? 7.168 -2.408 -23.493 1.00 96.50 93 GLY A O 1
ATOM 744 N N . ASP A 1 94 ? 6.216 -0.619 -24.492 1.00 96.12 94 ASP A N 1
ATOM 745 C CA . ASP A 1 94 ? 7.379 -0.180 -25.262 1.00 96.12 94 ASP A CA 1
ATOM 746 C C . ASP A 1 94 ? 7.712 1.265 -24.887 1.00 96.12 94 ASP A C 1
ATOM 748 O O . ASP A 1 94 ? 6.871 2.165 -24.958 1.00 96.12 94 ASP A O 1
ATOM 752 N N . GLY A 1 95 ? 8.941 1.485 -24.431 1.00 96.25 95 GLY A N 1
ATOM 753 C CA . GLY A 1 95 ? 9.419 2.798 -24.036 1.00 96.25 95 GLY A CA 1
ATOM 754 C C . GLY A 1 95 ? 10.749 3.100 -24.684 1.00 96.25 95 GLY A C 1
ATOM 755 O O . GLY A 1 95 ? 11.764 2.479 -24.369 1.00 96.25 95 GLY A O 1
ATOM 756 N N . LYS A 1 96 ? 10.760 4.111 -25.551 1.00 95.00 96 LYS A N 1
ATOM 757 C CA . LYS A 1 96 ? 11.963 4.586 -26.227 1.00 95.00 96 LYS A CA 1
ATOM 758 C C . LYS A 1 96 ? 12.229 6.048 -25.896 1.00 95.00 96 LYS A C 1
ATOM 760 O O . LYS A 1 96 ? 11.468 6.937 -26.271 1.00 95.00 96 LYS A O 1
ATOM 765 N N . PHE A 1 97 ? 13.354 6.297 -25.238 1.00 94.00 97 PHE A N 1
ATOM 766 C CA . PHE A 1 97 ? 13.843 7.627 -24.916 1.00 94.00 97 PHE A CA 1
ATOM 767 C C . PHE A 1 97 ? 14.987 8.000 -25.857 1.00 94.00 97 PHE A C 1
ATOM 769 O O . PHE A 1 97 ? 16.047 7.376 -25.839 1.00 94.00 97 PHE A O 1
ATOM 776 N N . VAL A 1 98 ? 14.777 9.026 -26.683 1.00 92.06 98 VAL A N 1
ATOM 777 C CA . VAL A 1 98 ? 15.813 9.586 -27.559 1.00 92.06 98 VAL A CA 1
ATOM 778 C C . VAL A 1 98 ? 15.840 11.092 -27.368 1.00 92.06 98 VAL A C 1
ATOM 780 O O . VAL A 1 98 ? 14.883 11.785 -27.712 1.00 92.06 98 VAL A O 1
ATOM 783 N N . LYS A 1 99 ? 16.943 11.613 -26.833 1.00 89.81 99 LYS A N 1
ATOM 784 C CA . LYS A 1 99 ? 17.138 13.051 -26.633 1.00 89.81 99 LYS A CA 1
ATOM 785 C C . LYS A 1 99 ? 18.559 13.437 -27.011 1.00 89.81 99 LYS A C 1
ATOM 787 O O . LYS A 1 99 ? 19.500 12.720 -26.704 1.00 89.81 99 LYS A O 1
ATOM 792 N N . LYS A 1 100 ? 18.730 14.584 -27.663 1.00 86.62 100 LYS A N 1
ATOM 793 C CA . LYS A 1 100 ? 20.052 15.177 -27.900 1.00 86.62 100 LYS A CA 1
ATOM 794 C C . LYS A 1 100 ? 20.264 16.319 -26.915 1.00 86.62 100 LYS A C 1
ATOM 796 O O . LYS A 1 100 ? 19.399 17.187 -26.800 1.00 86.62 100 LYS A O 1
ATOM 801 N N . LEU A 1 101 ? 21.384 16.307 -26.198 1.00 78.94 101 LEU A N 1
ATOM 802 C CA . LEU A 1 101 ? 21.806 17.391 -25.314 1.00 78.94 101 LEU A CA 1
ATOM 803 C C . LEU A 1 101 ? 23.137 17.946 -25.839 1.00 78.94 101 LEU A C 1
ATOM 805 O O . LEU A 1 101 ? 24.208 17.427 -25.526 1.00 78.94 101 LEU A O 1
ATOM 809 N N . GLY A 1 102 ? 23.053 18.976 -26.686 1.00 82.56 102 GLY A N 1
ATOM 810 C CA . GLY A 1 102 ? 24.203 19.459 -27.456 1.00 82.56 102 GLY A CA 1
ATOM 811 C C . GLY A 1 102 ? 24.712 18.378 -28.415 1.00 82.56 102 GLY A C 1
ATOM 812 O O . GLY A 1 102 ? 23.917 17.774 -29.136 1.00 82.56 102 GLY A O 1
ATOM 813 N N . ASP A 1 103 ? 26.017 18.099 -28.369 1.00 78.38 103 ASP A N 1
ATOM 814 C CA . ASP A 1 103 ? 26.676 17.080 -29.202 1.00 78.38 103 ASP A CA 1
ATOM 815 C C . ASP A 1 103 ? 26.579 15.650 -28.639 1.00 78.38 103 ASP A C 1
ATOM 817 O O . ASP A 1 103 ? 27.009 14.701 -29.291 1.00 78.38 103 ASP A O 1
ATOM 821 N N . LYS A 1 104 ? 26.023 15.465 -27.430 1.00 80.50 104 LYS A N 1
ATOM 822 C CA . LYS A 1 104 ? 25.853 14.142 -26.807 1.00 80.50 104 LYS A CA 1
ATOM 823 C C . LYS A 1 104 ? 24.419 13.645 -26.967 1.00 80.50 104 LYS A C 1
ATOM 825 O O . LYS A 1 104 ? 23.467 14.309 -26.544 1.00 80.50 104 LYS A O 1
ATOM 830 N N . GLY A 1 105 ? 24.260 12.462 -27.554 1.00 85.38 105 GLY A N 1
ATOM 831 C CA . GLY A 1 105 ? 22.985 11.759 -27.585 1.00 85.38 105 GLY A CA 1
ATOM 832 C C . GLY A 1 105 ? 22.698 11.041 -26.266 1.00 85.38 105 GLY A C 1
ATOM 833 O O . GLY A 1 105 ? 23.600 10.641 -25.534 1.00 85.38 105 GLY A O 1
ATOM 834 N N . GLN A 1 106 ? 21.415 10.899 -25.961 1.00 91.38 106 GLN A N 1
ATOM 835 C CA . GLN A 1 106 ? 20.883 10.035 -24.920 1.00 91.38 106 GLN A CA 1
ATOM 836 C C . GLN A 1 106 ? 19.886 9.086 -25.565 1.00 91.38 106 GLN A C 1
ATOM 838 O O . GLN A 1 106 ? 18.938 9.524 -26.226 1.00 91.38 106 GLN A O 1
ATOM 843 N N . TYR A 1 107 ? 20.109 7.797 -25.362 1.00 92.75 107 TYR A N 1
ATOM 844 C CA . TYR A 1 107 ? 19.315 6.734 -25.937 1.00 92.75 107 TYR A CA 1
ATOM 845 C C . TYR A 1 107 ? 19.026 5.657 -24.895 1.00 92.75 107 TYR A C 1
ATOM 847 O O . TYR A 1 107 ? 19.936 5.137 -24.252 1.00 92.75 107 TYR A O 1
ATOM 855 N N . GLY A 1 108 ? 17.759 5.283 -24.779 1.00 93.56 108 GLY A N 1
ATOM 856 C CA . GLY A 1 108 ? 17.313 4.108 -24.046 1.00 93.56 108 GLY A CA 1
ATOM 857 C C . GLY A 1 108 ? 16.101 3.516 -24.743 1.00 93.56 108 GLY A C 1
ATOM 858 O O . GLY A 1 108 ? 15.234 4.248 -25.216 1.00 93.56 108 GLY A O 1
ATOM 859 N N . HIS A 1 109 ? 16.036 2.195 -24.827 1.00 96.19 109 HIS A N 1
ATOM 860 C CA . HIS A 1 109 ? 14.852 1.494 -25.305 1.00 96.19 109 HIS A CA 1
ATOM 861 C C . HIS A 1 109 ? 14.638 0.266 -24.430 1.00 96.19 109 HIS A C 1
ATOM 863 O O . HIS A 1 109 ? 15.545 -0.554 -24.295 1.00 96.19 109 HIS A O 1
ATOM 869 N N . VAL A 1 110 ? 13.462 0.175 -23.817 1.00 96.25 110 VAL A N 1
ATOM 870 C CA . VAL A 1 110 ? 13.067 -0.919 -22.933 1.00 96.25 110 VAL A CA 1
ATOM 871 C C . VAL A 1 110 ? 11.702 -1.424 -23.374 1.00 96.25 110 VAL A C 1
ATOM 873 O O . VAL A 1 110 ? 10.769 -0.644 -23.547 1.00 96.25 110 VAL A O 1
ATOM 876 N N . VAL A 1 111 ? 11.597 -2.739 -23.512 1.00 97.00 111 VAL A N 1
ATOM 877 C CA . VAL A 1 111 ? 10.345 -3.464 -23.700 1.00 97.00 111 VAL A CA 1
ATOM 878 C C . VAL A 1 111 ? 10.114 -4.309 -22.458 1.00 97.00 111 VAL A C 1
ATOM 880 O O . VAL A 1 111 ? 10.992 -5.069 -22.029 1.00 97.00 111 VAL A O 1
ATOM 883 N N . LEU A 1 112 ? 8.931 -4.180 -21.872 1.00 96.94 112 LEU A N 1
ATOM 884 C CA . LEU A 1 112 ? 8.539 -4.915 -20.678 1.00 96.94 112 LEU A CA 1
ATOM 885 C C . LEU A 1 112 ? 7.139 -5.494 -20.822 1.00 96.94 112 LEU A C 1
ATOM 887 O O . LEU A 1 112 ? 6.358 -5.084 -21.675 1.00 96.94 112 LEU A O 1
ATOM 891 N N . ARG A 1 113 ? 6.823 -6.441 -19.951 1.00 97.25 113 ARG A N 1
ATOM 892 C CA . ARG A 1 113 ? 5.494 -7.023 -19.807 1.00 97.25 113 ARG A CA 1
ATOM 893 C C . ARG A 1 113 ? 5.032 -6.854 -18.374 1.00 97.25 113 ARG A C 1
ATOM 8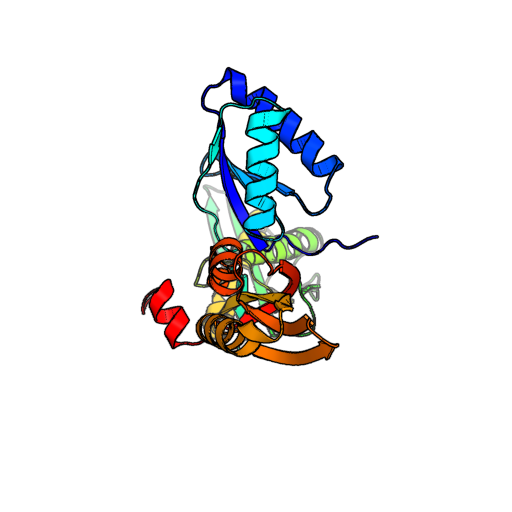95 O O . ARG A 1 113 ? 5.795 -7.135 -17.451 1.00 97.25 113 ARG A O 1
ATOM 902 N N . VAL A 1 114 ? 3.794 -6.420 -18.190 1.00 96.31 114 VAL A N 1
ATOM 903 C CA . VAL A 1 114 ? 3.147 -6.355 -16.878 1.00 96.31 114 VAL A CA 1
ATOM 904 C C . VAL A 1 114 ? 2.052 -7.402 -16.787 1.00 96.31 114 VAL A C 1
ATOM 906 O O . VAL A 1 114 ? 1.329 -7.628 -17.756 1.00 96.31 114 VAL A O 1
ATOM 909 N N . GLU A 1 115 ? 1.926 -8.050 -15.632 1.00 95.94 115 GLU A N 1
ATOM 910 C CA . GLU A 1 115 ? 0.912 -9.075 -15.369 1.00 95.94 115 GLU A CA 1
ATOM 911 C C . GLU A 1 115 ? 0.356 -8.929 -13.941 1.00 95.94 115 GLU A C 1
ATOM 913 O O . GLU A 1 115 ? 1.132 -8.652 -13.017 1.00 95.94 115 GLU A O 1
ATOM 918 N N . PRO A 1 116 ? -0.965 -9.105 -13.724 1.00 94.75 116 PRO A N 1
ATOM 919 C CA . PRO A 1 116 ? -1.529 -9.142 -12.380 1.00 94.75 116 PRO A CA 1
ATOM 920 C C . PRO A 1 116 ? -0.896 -10.261 -11.548 1.00 94.75 116 PRO A C 1
ATOM 922 O O . PRO A 1 116 ? -0.700 -11.380 -12.022 1.00 94.75 116 PRO A O 1
ATOM 925 N N . ASN A 1 117 ? -0.598 -9.968 -10.288 1.00 91.81 117 ASN A N 1
ATOM 926 C CA . ASN A 1 117 ? 0.045 -10.884 -9.355 1.00 91.81 117 ASN A CA 1
ATOM 927 C C . ASN A 1 117 ? -0.628 -10.822 -7.972 1.00 91.81 117 ASN A C 1
ATOM 929 O O . ASN A 1 117 ? -0.020 -10.351 -7.008 1.00 91.81 117 ASN A O 1
ATOM 933 N N . PRO A 1 118 ? -1.884 -11.296 -7.850 1.00 79.81 118 PRO A N 1
ATOM 934 C CA . PRO A 1 118 ? -2.660 -11.197 -6.610 1.00 79.81 118 PRO A CA 1
ATOM 935 C C . PRO A 1 118 ? -2.035 -11.976 -5.441 1.00 79.81 118 PRO A C 1
ATOM 937 O O . PRO A 1 118 ? -2.336 -11.709 -4.285 1.00 79.81 118 PRO A O 1
ATOM 940 N N . SER A 1 119 ? -1.135 -12.923 -5.718 1.00 81.25 119 SER A N 1
ATOM 941 C CA . SER A 1 119 ? -0.451 -13.723 -4.697 1.00 81.25 119 SER A CA 1
ATOM 942 C C . SER A 1 119 ? 0.750 -13.020 -4.049 1.00 81.25 119 SER A C 1
ATOM 944 O O . SER A 1 119 ? 1.374 -13.601 -3.159 1.00 81.25 119 SER A O 1
ATOM 946 N N . LYS A 1 120 ? 1.132 -11.816 -4.499 1.00 73.88 120 LYS A N 1
ATOM 947 C CA . LYS A 1 120 ? 2.299 -11.078 -3.986 1.00 73.88 120 LYS A CA 1
ATOM 948 C C . LYS A 1 120 ? 1.926 -9.652 -3.598 1.00 73.88 120 LYS A C 1
ATOM 950 O O . LYS A 1 120 ? 1.591 -8.844 -4.451 1.00 73.88 120 LYS A O 1
ATOM 955 N N . THR A 1 121 ? 2.081 -9.324 -2.318 1.00 71.19 121 THR A N 1
ATOM 956 C CA . THR A 1 121 ? 1.793 -7.999 -1.733 1.00 71.19 121 THR A CA 1
ATOM 957 C C . THR A 1 121 ? 2.696 -6.871 -2.239 1.00 71.19 121 THR A C 1
ATOM 959 O O . THR A 1 121 ? 2.391 -5.695 -2.038 1.00 71.19 121 THR A O 1
ATOM 962 N N . GLN A 1 122 ? 3.798 -7.200 -2.913 1.00 81.31 122 GLN A N 1
ATOM 963 C CA . GLN A 1 122 ? 4.743 -6.241 -3.479 1.00 81.31 122 GLN A CA 1
ATOM 964 C C . GLN A 1 122 ? 4.950 -6.481 -4.971 1.00 81.31 122 GLN A C 1
ATOM 966 O O . GLN A 1 122 ? 4.731 -7.581 -5.486 1.00 81.31 122 GLN A O 1
ATOM 971 N N . VAL A 1 123 ? 5.404 -5.433 -5.658 1.00 89.06 123 VAL A N 1
ATOM 972 C CA . VAL A 1 123 ? 5.760 -5.507 -7.073 1.00 89.06 123 VAL A CA 1
ATOM 973 C C . VAL A 1 123 ? 6.947 -6.442 -7.247 1.00 89.06 123 VAL A C 1
ATOM 975 O O . VAL A 1 123 ? 7.992 -6.277 -6.619 1.00 89.06 123 VAL A O 1
ATOM 978 N N . VAL A 1 124 ? 6.787 -7.424 -8.126 1.00 92.75 124 VAL A N 1
ATOM 979 C CA . VAL A 1 124 ? 7.857 -8.357 -8.476 1.00 92.75 124 VAL A CA 1
ATOM 980 C C . VAL A 1 124 ? 8.463 -7.910 -9.791 1.00 92.75 124 VAL A C 1
ATOM 982 O O . VAL A 1 124 ? 7.765 -7.885 -10.801 1.00 92.75 124 VAL A O 1
ATOM 985 N N . VAL A 1 125 ? 9.757 -7.603 -9.793 1.00 93.69 125 VAL A N 1
ATOM 986 C CA . VAL A 1 125 ? 10.501 -7.318 -11.023 1.00 93.69 125 VAL A CA 1
ATOM 987 C C . VAL A 1 125 ? 11.334 -8.541 -11.391 1.00 93.69 125 VAL A C 1
ATOM 989 O O . VAL A 1 125 ? 12.159 -8.998 -10.605 1.00 93.69 125 VAL A O 1
ATOM 992 N N . GLU A 1 126 ? 11.096 -9.089 -12.578 1.00 94.50 126 GLU A N 1
ATOM 993 C CA . GLU A 1 126 ? 11.842 -10.208 -13.148 1.00 94.50 126 GLU A CA 1
ATOM 994 C C . GLU A 1 126 ? 12.674 -9.712 -14.334 1.00 94.50 126 GLU A C 1
ATOM 996 O O . GLU A 1 126 ? 12.135 -9.221 -15.327 1.00 94.50 126 GLU A O 1
ATOM 1001 N N . ASN A 1 127 ? 13.993 -9.862 -14.248 1.00 92.56 127 ASN A N 1
ATOM 1002 C CA . ASN A 1 127 ? 14.900 -9.475 -15.319 1.00 92.56 127 ASN A CA 1
ATOM 1003 C C . ASN A 1 127 ? 15.119 -10.646 -16.294 1.00 92.56 127 ASN A C 1
ATOM 1005 O O . ASN A 1 127 ? 15.672 -11.677 -15.909 1.00 92.56 127 ASN A O 1
ATOM 1009 N N . ARG A 1 128 ? 14.698 -10.488 -17.557 1.00 94.75 128 ARG A N 1
ATOM 1010 C CA . ARG A 1 128 ? 14.981 -11.422 -18.664 1.00 94.75 128 ARG A CA 1
ATOM 1011 C C . ARG A 1 128 ? 15.752 -10.756 -19.808 1.00 94.75 128 ARG A C 1
ATOM 1013 O O . ARG A 1 128 ? 15.722 -11.239 -20.937 1.00 94.75 128 ARG A O 1
ATOM 1020 N N . LEU A 1 129 ? 16.446 -9.654 -19.521 1.00 92.50 129 LEU A N 1
ATOM 1021 C CA . LEU A 1 129 ? 17.223 -8.920 -20.511 1.00 92.50 129 LEU A CA 1
ATOM 1022 C C . LEU A 1 129 ? 18.401 -9.758 -21.012 1.00 92.50 129 LEU A C 1
ATOM 1024 O O . LEU A 1 129 ? 19.140 -10.377 -20.244 1.00 92.50 129 LEU A O 1
ATOM 1028 N N . THR A 1 130 ? 18.623 -9.715 -22.320 1.00 91.31 130 THR A N 1
ATOM 1029 C CA . THR A 1 130 ? 19.806 -10.298 -22.961 1.00 91.31 130 THR A CA 1
ATOM 1030 C C . THR A 1 130 ? 20.828 -9.201 -23.268 1.00 91.31 130 THR A C 1
ATOM 1032 O O . THR A 1 130 ? 20.418 -8.079 -23.586 1.00 91.31 130 THR A O 1
ATOM 1035 N N . PRO A 1 131 ? 22.145 -9.489 -23.225 1.00 88.06 131 PRO A N 1
ATOM 1036 C CA . PRO A 1 131 ? 23.186 -8.516 -23.577 1.00 88.06 131 PRO A CA 1
ATOM 1037 C C . PRO A 1 131 ? 23.028 -7.901 -24.976 1.00 88.06 131 PRO A C 1
ATOM 1039 O O . PRO A 1 131 ? 23.456 -6.768 -25.186 1.00 88.06 131 PRO A O 1
ATOM 1042 N N . ASP A 1 132 ? 22.395 -8.630 -25.900 1.00 87.44 132 ASP A N 1
ATOM 1043 C CA . ASP A 1 132 ? 22.138 -8.186 -27.275 1.00 87.44 132 ASP A CA 1
ATOM 1044 C C . ASP A 1 132 ? 21.038 -7.118 -27.358 1.00 87.44 132 ASP A C 1
ATOM 1046 O O . ASP A 1 132 ? 21.061 -6.267 -28.243 1.00 87.44 132 ASP A O 1
ATOM 1050 N N . SER A 1 133 ? 20.072 -7.151 -26.435 1.00 88.50 133 SER A N 1
ATOM 1051 C CA . SER A 1 133 ? 18.969 -6.182 -26.373 1.00 88.50 133 SER A CA 1
ATOM 1052 C C . SER A 1 133 ? 19.332 -4.949 -25.547 1.00 88.50 133 SER A C 1
ATOM 1054 O O . SER A 1 133 ? 19.081 -3.816 -25.957 1.00 88.50 133 SER A O 1
ATOM 1056 N N . VAL A 1 134 ? 19.966 -5.173 -24.395 1.00 90.12 134 VAL A N 1
ATOM 1057 C CA . VAL A 1 134 ? 20.425 -4.144 -23.466 1.00 90.12 134 VAL A CA 1
ATOM 1058 C C . VAL A 1 134 ? 21.807 -4.561 -22.966 1.00 90.12 134 VAL A C 1
ATOM 1060 O O . VAL A 1 134 ? 21.936 -5.652 -22.402 1.00 90.12 134 VAL A O 1
ATOM 1063 N N . PRO A 1 135 ? 22.847 -3.720 -23.113 1.00 90.56 135 PRO A N 1
ATOM 1064 C CA . PRO A 1 135 ? 24.174 -4.037 -22.603 1.00 90.56 135 PRO A CA 1
ATOM 1065 C C . PRO A 1 135 ? 24.142 -4.349 -21.104 1.00 90.56 135 PRO A C 1
ATOM 1067 O O . PRO A 1 135 ? 23.499 -3.643 -20.327 1.00 90.56 135 PRO A O 1
ATOM 1070 N N . LYS A 1 136 ? 24.888 -5.377 -20.683 1.00 89.94 136 LYS A N 1
ATOM 1071 C CA . LYS A 1 136 ? 24.878 -5.892 -19.299 1.00 89.94 136 LYS A CA 1
ATOM 1072 C C . LYS A 1 136 ? 25.161 -4.821 -18.236 1.00 89.94 136 LYS A C 1
ATOM 1074 O O . LYS A 1 136 ? 24.640 -4.914 -17.131 1.00 89.94 136 LYS A O 1
ATOM 1079 N N . ALA A 1 137 ? 25.944 -3.798 -18.581 1.00 90.31 137 ALA A N 1
ATOM 1080 C CA . ALA A 1 137 ? 26.235 -2.668 -17.701 1.00 90.31 137 ALA A CA 1
ATOM 1081 C C . ALA A 1 137 ? 24.971 -1.909 -17.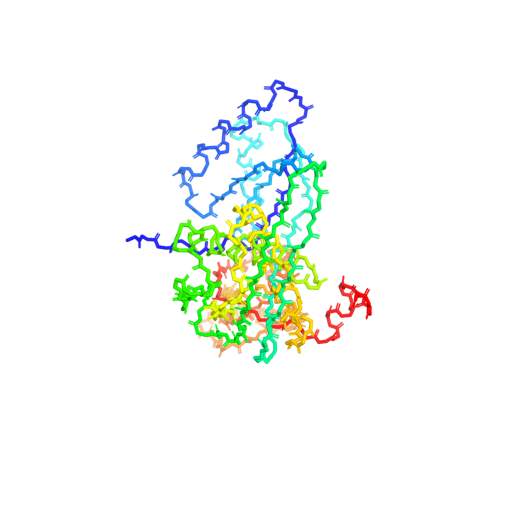248 1.00 90.31 137 ALA A C 1
ATOM 1083 O O . ALA A 1 137 ? 24.939 -1.403 -16.135 1.00 90.31 137 ALA A O 1
ATOM 1084 N N . PHE A 1 138 ? 23.914 -1.881 -18.068 1.00 91.50 138 PHE A N 1
ATOM 1085 C CA . PHE A 1 138 ? 22.685 -1.130 -17.790 1.00 91.50 138 PHE A CA 1
ATOM 1086 C C . PHE A 1 138 ? 21.566 -1.976 -17.170 1.00 91.50 138 PHE A C 1
ATOM 1088 O O . PHE A 1 138 ? 20.521 -1.434 -16.822 1.00 91.50 138 PHE A O 1
ATOM 1095 N N . HIS A 1 139 ? 21.750 -3.292 -17.007 1.00 92.94 139 HIS A N 1
ATOM 1096 C CA . HIS A 1 139 ? 20.701 -4.182 -16.482 1.00 92.94 139 HIS A CA 1
ATOM 1097 C C . HIS A 1 139 ? 20.231 -3.766 -15.085 1.00 92.94 139 HIS A C 1
ATOM 1099 O O . HIS A 1 139 ? 19.029 -3.738 -14.834 1.00 92.94 139 HIS A O 1
ATOM 1105 N N . ALA A 1 140 ? 21.168 -3.394 -14.207 1.00 92.31 140 ALA A N 1
ATOM 1106 C CA . ALA A 1 140 ? 20.850 -2.926 -12.860 1.00 92.31 140 ALA A CA 1
ATOM 1107 C C . ALA A 1 140 ? 20.041 -1.618 -12.886 1.00 92.31 140 ALA A C 1
ATOM 1109 O O . ALA A 1 140 ? 19.031 -1.513 -12.197 1.00 92.31 140 ALA A O 1
ATOM 1110 N N . ALA A 1 141 ? 20.427 -0.668 -13.744 1.00 92.00 141 ALA A N 1
ATOM 1111 C CA . ALA A 1 141 ? 19.724 0.604 -13.901 1.00 92.00 141 ALA A CA 1
ATOM 1112 C C . ALA A 1 141 ? 18.298 0.417 -14.447 1.00 92.00 141 ALA A C 1
ATOM 1114 O O . ALA A 1 141 ? 17.375 1.087 -13.995 1.00 92.00 141 ALA A O 1
ATOM 1115 N N . VAL A 1 142 ? 18.080 -0.516 -15.384 1.00 93.12 142 VAL A N 1
ATOM 1116 C CA . VAL A 1 142 ? 16.725 -0.830 -15.878 1.00 93.12 142 VAL A CA 1
ATOM 1117 C C . VAL A 1 142 ? 15.871 -1.458 -14.775 1.00 93.12 142 VAL A C 1
ATOM 1119 O O . VAL A 1 142 ? 14.704 -1.102 -14.625 1.00 93.12 142 VAL A O 1
ATOM 1122 N N . GLU A 1 143 ? 16.435 -2.368 -13.979 1.00 92.94 143 GLU A N 1
ATOM 1123 C CA . GLU A 1 143 ? 15.714 -2.996 -12.868 1.00 92.94 143 GLU A CA 1
ATOM 1124 C C . GLU A 1 143 ? 15.333 -1.982 -11.780 1.00 92.94 143 GLU A C 1
ATOM 1126 O O . GLU A 1 143 ? 14.193 -1.970 -11.310 1.00 92.94 143 GLU A O 1
ATOM 1131 N N . GLU A 1 144 ? 16.256 -1.096 -11.407 1.00 90.75 144 GLU A N 1
ATOM 1132 C CA . GLU A 1 144 ? 15.988 0.010 -10.487 1.00 90.75 144 GLU A CA 1
ATOM 1133 C C . GLU A 1 144 ? 14.979 1.004 -11.076 1.00 90.75 144 GLU A C 1
ATOM 1135 O O . GLU A 1 144 ? 14.060 1.442 -10.381 1.00 90.75 144 GLU A O 1
ATOM 1140 N N . GLY A 1 145 ? 15.072 1.289 -12.376 1.00 90.94 145 GLY A N 1
ATOM 1141 C CA . GLY A 1 145 ? 14.107 2.103 -13.111 1.00 90.94 145 GLY A CA 1
ATOM 1142 C C . GLY A 1 145 ? 12.694 1.521 -13.062 1.00 90.94 145 GLY A C 1
ATOM 1143 O O . GLY A 1 145 ? 11.735 2.254 -12.830 1.00 90.94 145 GLY A O 1
ATOM 1144 N N . ALA A 1 146 ? 12.550 0.201 -13.195 1.00 91.94 146 ALA A N 1
ATOM 1145 C CA . ALA A 1 146 ? 11.259 -0.475 -13.078 1.00 91.94 146 ALA A CA 1
ATOM 1146 C C . ALA A 1 146 ? 10.693 -0.393 -11.653 1.00 91.94 146 ALA A C 1
ATOM 1148 O O . ALA A 1 146 ? 9.515 -0.080 -11.478 1.00 91.94 146 ALA A O 1
ATOM 1149 N N . LYS A 1 147 ? 11.529 -0.631 -10.632 1.00 91.75 147 LYS A N 1
ATOM 1150 C CA . LYS A 1 147 ? 11.125 -0.553 -9.216 1.00 91.75 147 LYS A CA 1
ATOM 1151 C C . LYS A 1 147 ? 10.710 0.864 -8.819 1.00 91.75 147 LYS A C 1
ATOM 1153 O O . LYS A 1 147 ? 9.654 1.045 -8.225 1.00 91.75 147 LYS A O 1
ATOM 1158 N N . SER A 1 148 ? 11.510 1.864 -9.177 1.00 90.00 148 SER A N 1
ATOM 1159 C CA . SER A 1 148 ? 11.227 3.276 -8.886 1.00 90.00 148 SER A CA 1
ATOM 1160 C C . SER A 1 148 ? 9.994 3.784 -9.635 1.00 90.00 148 SER A C 1
ATOM 1162 O O . SER A 1 148 ? 9.135 4.422 -9.031 1.00 90.00 148 SER A O 1
ATOM 1164 N N . SER A 1 149 ? 9.833 3.427 -10.912 1.00 90.00 149 SER A N 1
ATOM 1165 C CA . SER A 1 149 ? 8.631 3.781 -11.682 1.00 90.00 149 SER A CA 1
ATOM 1166 C C . SER A 1 149 ? 7.369 3.150 -11.095 1.00 90.00 149 SER A C 1
ATOM 1168 O O . SER A 1 149 ? 6.314 3.776 -11.091 1.00 90.00 149 SER A O 1
ATOM 1170 N N . ALA A 1 150 ? 7.470 1.937 -10.542 1.00 90.44 150 ALA A N 1
ATOM 1171 C CA . ALA A 1 150 ? 6.351 1.297 -9.863 1.00 90.44 150 ALA A CA 1
ATOM 1172 C C . ALA A 1 150 ? 5.934 2.024 -8.570 1.00 90.44 150 ALA A C 1
ATOM 1174 O O . ALA A 1 150 ? 4.754 2.001 -8.225 1.00 90.44 150 ALA A O 1
ATOM 1175 N N . LEU A 1 151 ? 6.858 2.705 -7.880 1.00 86.75 151 LEU A N 1
ATOM 1176 C CA . LEU A 1 151 ? 6.536 3.550 -6.721 1.00 86.75 151 LEU A CA 1
ATOM 1177 C C . LEU A 1 151 ? 5.815 4.843 -7.120 1.00 86.75 151 LEU A C 1
ATOM 1179 O O . LEU A 1 151 ? 4.965 5.309 -6.369 1.00 86.75 151 LEU A O 1
ATOM 1183 N N . GLY A 1 152 ? 6.133 5.397 -8.295 1.00 80.50 152 GLY A N 1
ATOM 1184 C CA . GLY A 1 152 ? 5.480 6.597 -8.833 1.00 80.50 152 GLY A CA 1
ATOM 1185 C C . GLY A 1 152 ? 4.034 6.374 -9.290 1.00 80.50 152 GLY A C 1
ATOM 1186 O O . GLY A 1 152 ? 3.287 7.335 -9.454 1.00 80.50 152 GLY A O 1
ATOM 1187 N N . GLY A 1 153 ? 3.628 5.115 -9.459 1.00 79.31 153 GLY A N 1
ATOM 1188 C CA . GLY A 1 153 ? 2.261 4.757 -9.808 1.00 79.31 153 GLY A CA 1
ATOM 1189 C C . GLY A 1 153 ? 1.918 4.892 -11.286 1.00 79.31 153 GLY A C 1
ATOM 1190 O O . GLY A 1 153 ? 2.756 5.213 -12.130 1.00 79.31 153 GLY A O 1
ATOM 1191 N N . GLY A 1 154 ? 0.665 4.567 -11.600 1.00 76.94 154 GLY A N 1
ATOM 1192 C CA . GLY A 1 154 ? 0.131 4.596 -12.951 1.00 76.94 154 GLY A CA 1
ATOM 1193 C C . GLY A 1 154 ? -0.683 5.848 -13.214 1.00 76.94 154 GLY A C 1
ATOM 1194 O O . GLY A 1 154 ? -0.219 6.976 -13.063 1.00 76.94 154 GLY A O 1
ATOM 1195 N N . LYS A 1 155 ? -1.924 5.630 -13.634 1.00 78.69 155 LYS A N 1
ATOM 1196 C CA . LYS A 1 155 ? -2.852 6.691 -14.018 1.00 78.69 155 LYS A CA 1
ATOM 1197 C C . LYS A 1 155 ? -3.223 7.587 -12.835 1.00 78.69 155 LYS A C 1
ATOM 1199 O O . LYS A 1 155 ? -3.449 8.778 -13.013 1.00 78.69 155 LYS A O 1
ATOM 1204 N N . TRP A 1 156 ? -3.274 7.004 -11.640 1.00 80.31 156 TRP A N 1
ATOM 1205 C CA . TRP A 1 156 ? -3.753 7.671 -10.432 1.00 80.31 156 TRP A CA 1
ATOM 1206 C C . TRP A 1 156 ? -2.621 8.196 -9.544 1.00 80.31 156 TRP A C 1
ATOM 1208 O O . TRP A 1 156 ? -2.893 8.805 -8.514 1.00 80.31 156 TRP A O 1
ATOM 1218 N N . GLY A 1 157 ? -1.359 7.955 -9.921 1.00 84.3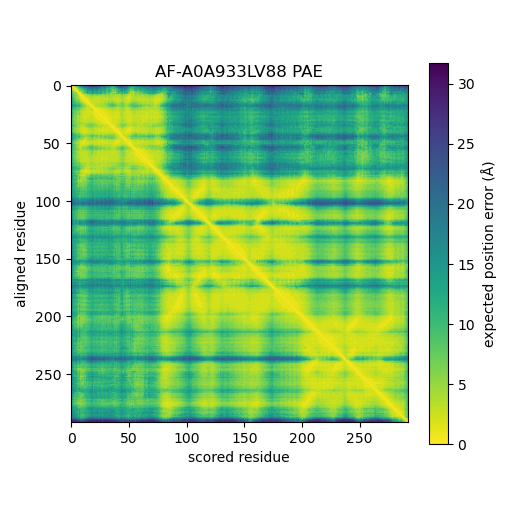8 157 GLY A N 1
ATOM 1219 C CA . GLY A 1 157 ? -0.191 8.393 -9.153 1.00 84.38 157 GLY A CA 1
ATOM 1220 C C . GLY A 1 157 ? -0.031 7.694 -7.798 1.00 84.38 157 GLY A C 1
ATOM 1221 O O . GLY A 1 157 ? 0.658 8.215 -6.923 1.00 84.38 157 GLY A O 1
ATOM 1222 N N . TYR A 1 158 ? -0.671 6.534 -7.597 1.00 88.62 158 TYR A N 1
ATOM 1223 C CA . TYR A 1 158 ? -0.505 5.726 -6.386 1.00 88.62 158 TYR A CA 1
ATOM 1224 C C . TYR A 1 158 ? 0.484 4.580 -6.618 1.00 88.62 158 TYR A C 1
ATOM 1226 O O . TYR A 1 158 ? 0.437 3.960 -7.681 1.00 88.62 158 TYR A O 1
ATOM 1234 N N . PRO A 1 159 ? 1.324 4.226 -5.627 1.00 90.50 159 PRO A N 1
ATOM 1235 C CA . PRO A 1 159 ? 2.287 3.138 -5.767 1.00 90.50 159 PRO A CA 1
ATOM 1236 C C . PRO A 1 159 ? 1.632 1.828 -6.214 1.00 90.50 159 PRO A C 1
ATOM 1238 O O . PRO A 1 159 ? 0.582 1.434 -5.694 1.00 90.50 159 PRO A O 1
ATOM 1241 N N . LEU A 1 160 ? 2.269 1.130 -7.153 1.00 91.69 160 LEU A N 1
ATOM 1242 C CA . LEU A 1 160 ? 1.774 -0.144 -7.662 1.00 91.69 160 LEU A CA 1
ATOM 1243 C C . LEU A 1 160 ? 1.924 -1.271 -6.627 1.00 91.69 160 LEU A C 1
ATOM 1245 O O . LEU A 1 160 ? 2.901 -1.342 -5.882 1.00 91.69 160 LEU A O 1
ATOM 1249 N N . THR A 1 161 ? 0.978 -2.208 -6.624 1.00 91.56 161 THR A N 1
ATOM 1250 C CA . THR A 1 161 ? 1.040 -3.480 -5.886 1.00 91.56 161 THR A CA 1
ATOM 1251 C C . THR A 1 161 ? 0.286 -4.581 -6.635 1.00 91.56 161 THR A C 1
ATOM 1253 O O . THR A 1 161 ? -0.482 -4.307 -7.558 1.00 91.56 161 THR A O 1
ATOM 1256 N N . TYR A 1 162 ? 0.525 -5.843 -6.272 1.00 92.38 162 TYR A N 1
ATOM 1257 C CA . TYR A 1 162 ? 0.011 -7.019 -6.981 1.00 92.38 162 TYR A CA 1
ATOM 1258 C C . TYR A 1 162 ? 0.335 -6.997 -8.481 1.00 92.38 162 TYR A C 1
ATOM 1260 O O . TYR A 1 162 ? -0.478 -7.401 -9.309 1.00 92.38 162 TYR A O 1
ATOM 1268 N N . VAL A 1 163 ? 1.523 -6.509 -8.849 1.00 93.56 163 VAL A N 1
ATOM 1269 C CA . VAL A 1 163 ? 1.988 -6.457 -10.241 1.00 93.56 163 VAL A CA 1
ATOM 1270 C C . VAL A 1 163 ? 3.296 -7.220 -10.371 1.00 93.56 163 VAL A C 1
ATOM 1272 O O . VAL A 1 163 ? 4.213 -7.068 -9.563 1.00 93.56 163 VAL A O 1
ATOM 1275 N N . LYS A 1 164 ? 3.395 -8.037 -11.413 1.00 95.44 164 LYS A N 1
ATOM 1276 C CA . LYS A 1 164 ? 4.654 -8.593 -11.888 1.00 95.44 164 LYS A CA 1
ATOM 1277 C C . LYS A 1 164 ? 5.096 -7.819 -13.125 1.00 95.44 164 LYS A C 1
ATOM 1279 O O . LYS A 1 164 ? 4.332 -7.706 -14.077 1.00 95.44 164 LYS A O 1
ATOM 1284 N N . ILE A 1 165 ? 6.321 -7.308 -13.108 1.00 96.06 165 ILE A N 1
ATOM 1285 C CA . ILE A 1 165 ? 6.967 -6.626 -14.229 1.00 96.06 165 ILE A CA 1
ATOM 1286 C C . ILE A 1 165 ? 8.090 -7.532 -14.725 1.00 96.06 165 ILE A C 1
ATOM 1288 O O . ILE A 1 165 ? 9.032 -7.817 -13.990 1.00 96.06 165 ILE A O 1
ATOM 1292 N N . THR A 1 166 ? 8.012 -7.984 -15.969 1.00 96.88 166 THR A N 1
ATOM 1293 C CA . THR A 1 166 ? 9.072 -8.755 -16.618 1.00 96.88 166 THR A CA 1
ATOM 1294 C C . THR A 1 166 ? 9.770 -7.876 -17.649 1.00 96.88 166 THR A C 1
ATOM 1296 O O . THR A 1 166 ? 9.146 -7.417 -18.601 1.00 96.88 166 THR A O 1
ATOM 1299 N N . LEU A 1 167 ? 11.069 -7.648 -17.469 1.00 96.25 167 LEU A N 1
ATOM 1300 C CA . LEU A 1 167 ? 11.907 -6.921 -18.423 1.00 96.25 167 LEU A CA 1
ATOM 1301 C C . LEU A 1 167 ? 12.266 -7.865 -19.570 1.00 96.25 167 LEU A C 1
ATOM 1303 O O . LEU A 1 167 ? 12.996 -8.832 -19.356 1.00 96.25 167 LEU A O 1
ATOM 1307 N N . VAL A 1 168 ? 11.721 -7.618 -20.761 1.00 94.62 168 VAL A N 1
ATOM 1308 C CA . VAL A 1 168 ? 11.796 -8.555 -21.895 1.00 94.62 168 VAL A CA 1
ATOM 1309 C C . VAL A 1 168 ? 12.966 -8.224 -22.815 1.00 94.62 168 VAL A C 1
ATOM 1311 O O . VAL A 1 168 ? 13.634 -9.128 -23.309 1.00 94.62 168 VAL A O 1
ATOM 1314 N N . GLY A 1 169 ? 13.232 -6.939 -23.049 1.00 91.94 169 GLY A N 1
ATOM 1315 C CA . GLY A 1 169 ? 14.299 -6.535 -23.954 1.00 91.94 169 GLY A CA 1
ATOM 1316 C C . GLY A 1 169 ? 14.281 -5.050 -24.272 1.00 91.94 169 GLY A C 1
ATOM 1317 O O . GLY A 1 169 ? 13.964 -4.221 -23.425 1.00 91.94 169 GLY A O 1
ATOM 1318 N N . GLY A 1 170 ? 14.650 -4.726 -25.504 1.00 90.69 170 GLY A N 1
ATOM 1319 C CA . GLY A 1 170 ? 14.871 -3.372 -25.989 1.00 90.69 170 GLY A CA 1
ATOM 1320 C C . GLY A 1 170 ? 15.754 -3.412 -27.228 1.00 90.69 170 GLY A C 1
ATOM 1321 O O . GLY A 1 170 ? 15.975 -4.476 -27.811 1.00 90.69 170 GLY A O 1
ATOM 1322 N N . SER A 1 171 ? 16.289 -2.261 -27.620 1.00 90.00 171 SER A N 1
ATOM 1323 C CA . SER A 1 171 ? 17.328 -2.198 -28.646 1.00 90.00 171 SER A CA 1
ATOM 1324 C C . SER A 1 171 ? 18.527 -1.411 -28.138 1.00 90.00 171 SER A C 1
ATOM 1326 O O . SER A 1 171 ? 18.333 -0.352 -27.541 1.00 90.00 171 SER A O 1
ATOM 1328 N N . PRO A 1 172 ? 19.759 -1.863 -28.410 1.00 86.50 172 PRO A N 1
ATOM 1329 C CA . PRO A 1 172 ? 20.947 -1.147 -27.989 1.00 86.50 172 PRO A CA 1
ATOM 1330 C C . PRO A 1 172 ? 21.229 0.035 -28.924 1.00 86.50 172 PRO A C 1
ATOM 1332 O O . PRO A 1 172 ? 20.880 0.024 -30.106 1.00 86.50 172 PRO A O 1
ATOM 1335 N N . HIS A 1 173 ? 21.942 1.034 -28.409 1.00 85.25 173 HIS A N 1
ATOM 1336 C CA . HIS A 1 173 ? 22.585 2.055 -29.230 1.00 85.25 173 HIS A CA 1
ATOM 1337 C C . HIS A 1 173 ? 24.030 2.244 -28.754 1.00 85.25 173 HIS A C 1
ATOM 1339 O O . HIS A 1 173 ? 24.237 2.632 -27.605 1.00 85.25 173 HIS A O 1
ATOM 1345 N N . PRO A 1 174 ? 25.041 1.959 -29.588 1.00 75.38 174 PRO A N 1
ATOM 1346 C CA . PRO A 1 174 ? 26.422 1.808 -29.125 1.00 75.38 174 PRO A CA 1
ATOM 1347 C C . PRO A 1 174 ? 27.069 3.109 -28.631 1.00 75.38 174 PRO A C 1
ATOM 1349 O O . PRO A 1 174 ? 27.967 3.054 -27.800 1.00 75.38 174 PRO A O 1
ATOM 1352 N N . THR A 1 175 ? 26.631 4.270 -29.125 1.00 82.19 175 THR A N 1
ATOM 1353 C CA . THR A 1 175 ? 27.308 5.558 -28.864 1.00 82.19 175 THR A CA 1
ATOM 1354 C C . THR A 1 175 ? 26.557 6.458 -27.884 1.00 82.19 175 THR A C 1
ATOM 1356 O O . THR A 1 175 ? 27.178 7.222 -27.155 1.00 82.19 175 THR A O 1
ATOM 1359 N N . ASP A 1 176 ? 25.230 6.336 -27.837 1.00 86.50 176 ASP A N 1
ATOM 1360 C CA . ASP A 1 176 ? 24.356 7.285 -27.123 1.00 86.50 176 ASP A CA 1
ATOM 1361 C C . ASP A 1 176 ? 23.650 6.649 -25.912 1.00 86.50 176 ASP A C 1
ATOM 1363 O O . ASP A 1 176 ? 22.841 7.298 -25.251 1.00 86.50 176 ASP A O 1
ATOM 1367 N N . ALA A 1 177 ? 23.918 5.371 -25.620 1.00 88.00 177 ALA A N 1
ATOM 1368 C CA . ALA A 1 177 ? 23.324 4.672 -24.486 1.00 88.00 177 ALA A CA 1
ATOM 1369 C C . ALA A 1 177 ? 23.820 5.237 -23.148 1.00 88.00 177 ALA A C 1
ATOM 1371 O O . ALA A 1 177 ? 25.020 5.261 -22.878 1.00 88.00 177 ALA A O 1
ATOM 1372 N N . THR A 1 178 ? 22.887 5.641 -22.286 1.00 90.31 178 THR A N 1
ATOM 1373 C CA . THR A 1 178 ? 23.188 6.124 -20.932 1.00 90.31 178 THR A CA 1
ATOM 1374 C C . THR A 1 178 ? 22.243 5.498 -19.911 1.00 90.31 178 THR A C 1
ATOM 1376 O O . THR A 1 178 ? 21.101 5.171 -20.234 1.00 90.31 178 THR A O 1
ATOM 1379 N N . GLU A 1 179 ? 22.697 5.355 -18.663 1.00 90.12 179 GLU A N 1
ATOM 1380 C CA . GLU A 1 179 ? 21.875 4.824 -17.561 1.00 90.12 179 GLU A CA 1
ATOM 1381 C C . GLU A 1 179 ? 20.572 5.614 -17.396 1.00 90.12 179 GLU A C 1
ATOM 1383 O O . GLU A 1 179 ? 19.489 5.034 -17.410 1.00 90.12 179 GLU A O 1
ATOM 1388 N N . GLY A 1 180 ? 20.663 6.948 -17.343 1.00 89.44 180 GLY A N 1
ATOM 1389 C CA . GLY A 1 180 ? 19.492 7.815 -17.197 1.00 89.44 180 GLY A CA 1
ATOM 1390 C C . GLY A 1 180 ? 18.483 7.678 -18.342 1.00 89.44 180 GLY A C 1
ATOM 1391 O O . GLY A 1 180 ? 17.277 7.743 -18.110 1.00 89.44 180 GLY A O 1
ATOM 1392 N N . ALA A 1 181 ? 18.949 7.426 -19.569 1.00 92.44 181 ALA A N 1
ATOM 1393 C CA . ALA A 1 181 ? 18.060 7.201 -20.703 1.00 92.44 181 ALA A CA 1
ATOM 1394 C C . ALA A 1 181 ? 17.324 5.857 -20.610 1.00 92.44 181 ALA A C 1
ATOM 1396 O O . ALA A 1 181 ? 16.146 5.794 -20.953 1.00 92.44 181 ALA A O 1
ATOM 1397 N N . TYR A 1 182 ? 17.976 4.798 -20.117 1.00 93.56 182 TYR A N 1
ATOM 1398 C CA . TYR A 1 182 ? 17.326 3.506 -19.872 1.00 93.56 182 TYR A CA 1
ATOM 1399 C C . TYR A 1 182 ? 16.318 3.558 -18.721 1.00 93.56 182 TYR A C 1
ATOM 1401 O O . TYR A 1 182 ? 15.242 2.974 -18.840 1.00 93.56 182 TYR A O 1
ATOM 1409 N N . VAL A 1 183 ? 16.617 4.295 -17.648 1.00 92.62 183 VAL A N 1
ATOM 1410 C CA . VAL A 1 183 ? 15.663 4.536 -16.552 1.00 92.62 183 VAL A CA 1
ATOM 1411 C C . VAL A 1 183 ? 14.426 5.273 -17.075 1.00 92.62 183 VAL A C 1
ATOM 1413 O O . VAL A 1 183 ? 13.300 4.830 -16.848 1.00 92.62 183 VAL A O 1
ATOM 1416 N N . ALA A 1 184 ? 14.618 6.346 -17.851 1.00 92.19 184 ALA A N 1
ATOM 1417 C CA . ALA A 1 184 ? 13.517 7.093 -18.459 1.00 92.19 184 ALA A CA 1
ATOM 1418 C C . ALA A 1 184 ? 12.706 6.242 -19.453 1.00 92.19 184 ALA A C 1
ATOM 1420 O O . ALA A 1 184 ? 11.476 6.268 -19.435 1.00 92.19 184 ALA A O 1
ATOM 1421 N N . ALA A 1 185 ? 13.383 5.452 -20.290 1.00 94.38 185 ALA A N 1
ATOM 1422 C CA . ALA A 1 185 ? 12.749 4.514 -21.212 1.00 94.38 185 ALA A CA 1
ATOM 1423 C C . ALA A 1 185 ? 11.912 3.461 -20.469 1.00 94.38 185 ALA A C 1
ATOM 1425 O O . ALA A 1 185 ? 10.789 3.179 -20.878 1.00 94.38 185 ALA A O 1
ATOM 1426 N N . CYS A 1 186 ? 12.403 2.937 -19.343 1.00 94.06 186 CYS A N 1
ATOM 1427 C CA . CYS A 1 186 ? 11.655 2.000 -18.509 1.00 94.06 186 CYS A CA 1
ATOM 1428 C C . CYS A 1 186 ? 10.380 2.630 -17.928 1.00 94.06 186 CYS A C 1
ATOM 1430 O O . CYS A 1 186 ? 9.325 1.997 -17.947 1.00 94.06 186 CYS A O 1
ATOM 1432 N N . ALA A 1 187 ? 10.449 3.881 -17.462 1.00 92.25 187 ALA A N 1
ATOM 1433 C CA . ALA A 1 187 ? 9.277 4.607 -16.972 1.00 92.25 187 ALA A CA 1
ATOM 1434 C C . ALA A 1 187 ? 8.226 4.815 -18.078 1.00 92.25 187 ALA A C 1
ATOM 1436 O O . ALA A 1 187 ? 7.027 4.662 -17.842 1.00 92.25 187 ALA A O 1
ATOM 1437 N N . MET A 1 188 ? 8.672 5.124 -19.303 1.00 93.88 188 MET A N 1
ATOM 1438 C CA . MET A 1 188 ? 7.794 5.243 -20.473 1.00 93.88 188 MET A CA 1
ATOM 1439 C C . MET A 1 188 ? 7.149 3.902 -20.838 1.00 93.88 188 MET A C 1
ATOM 1441 O O . MET A 1 188 ? 5.937 3.854 -21.031 1.00 93.88 188 MET A O 1
ATOM 1445 N N . ALA A 1 189 ? 7.935 2.821 -20.867 1.00 95.69 189 ALA A N 1
ATOM 1446 C CA . ALA A 1 189 ? 7.450 1.477 -21.173 1.00 95.69 189 ALA A CA 1
ATOM 1447 C C . ALA A 1 189 ? 6.419 1.010 -20.139 1.00 95.69 189 ALA A C 1
ATOM 1449 O O . ALA A 1 189 ? 5.391 0.439 -20.493 1.00 95.69 189 ALA A O 1
ATOM 1450 N N . LEU A 1 190 ? 6.664 1.291 -18.854 1.00 94.12 190 LEU A N 1
ATOM 1451 C CA . LEU A 1 190 ? 5.728 0.948 -17.792 1.00 94.12 190 LEU A CA 1
ATOM 1452 C C . LEU A 1 190 ? 4.420 1.722 -17.956 1.00 94.12 190 LEU A C 1
ATOM 1454 O O . LEU A 1 190 ? 3.360 1.113 -17.908 1.00 94.12 190 LEU A O 1
ATOM 1458 N N . ARG A 1 191 ? 4.478 3.033 -18.212 1.00 92.31 191 ARG A N 1
ATOM 1459 C CA . ARG A 1 191 ? 3.277 3.853 -18.428 1.00 92.31 191 ARG A CA 1
ATOM 1460 C C . ARG A 1 191 ? 2.433 3.346 -19.600 1.00 92.31 191 ARG A C 1
ATOM 1462 O O . ARG A 1 191 ? 1.228 3.180 -19.436 1.00 92.31 191 ARG A O 1
ATOM 1469 N N . ASP A 1 192 ? 3.069 3.051 -20.731 1.00 94.81 192 ASP A N 1
ATOM 1470 C CA . ASP A 1 192 ? 2.418 2.474 -21.915 1.00 94.81 192 ASP A CA 1
ATOM 1471 C C . ASP A 1 192 ? 1.763 1.113 -21.600 1.00 94.81 192 ASP A C 1
ATOM 1473 O O . ASP A 1 192 ? 0.614 0.857 -21.968 1.00 94.81 192 ASP A O 1
ATOM 1477 N N . ALA A 1 193 ? 2.446 0.256 -20.832 1.00 95.38 193 ALA A N 1
ATOM 1478 C CA . ALA A 1 193 ? 1.882 -1.015 -20.384 1.00 95.38 193 ALA A CA 1
ATOM 1479 C C . ALA A 1 193 ? 0.675 -0.828 -19.450 1.00 95.38 193 ALA A C 1
ATOM 1481 O O . ALA A 1 193 ? -0.326 -1.521 -19.611 1.00 95.38 193 ALA A O 1
ATOM 1482 N N . LEU A 1 194 ? 0.746 0.098 -18.486 1.00 92.69 194 LEU A N 1
ATOM 1483 C CA . LEU A 1 194 ? -0.331 0.366 -17.525 1.00 92.69 194 LEU A CA 1
ATOM 1484 C C . LEU A 1 194 ? -1.589 0.908 -18.213 1.00 92.69 194 LEU A C 1
ATOM 1486 O O . LEU A 1 194 ? -2.697 0.486 -17.882 1.00 92.69 194 LEU A O 1
ATOM 1490 N N . GLU A 1 195 ? -1.426 1.792 -19.199 1.00 91.31 195 GLU A N 1
ATOM 1491 C CA . GLU A 1 195 ? -2.538 2.340 -19.980 1.00 91.31 195 GLU A CA 1
ATOM 1492 C C . GLU A 1 195 ? -3.274 1.233 -20.750 1.00 91.31 195 GLU A C 1
ATOM 1494 O O . GLU A 1 195 ? -4.502 1.131 -20.700 1.00 91.31 195 GLU A O 1
ATOM 1499 N N . LYS A 1 196 ? -2.526 0.318 -21.379 1.00 94.50 196 LYS A N 1
ATOM 1500 C CA . LYS A 1 196 ? -3.094 -0.856 -22.060 1.00 94.50 196 LYS A CA 1
ATOM 1501 C C . LYS A 1 196 ? -3.684 -1.870 -21.084 1.00 94.50 196 LYS A C 1
ATOM 1503 O O . LYS A 1 196 ? -4.715 -2.479 -21.381 1.00 94.50 196 LYS A O 1
ATOM 1508 N N . ALA A 1 197 ? -3.045 -2.087 -19.939 1.00 93.56 197 ALA A N 1
ATOM 1509 C CA . ALA A 1 197 ? -3.475 -3.049 -18.932 1.00 93.56 197 ALA A CA 1
ATOM 1510 C C . ALA A 1 197 ? -4.763 -2.617 -18.216 1.00 93.56 197 ALA A C 1
ATOM 1512 O O . ALA A 1 197 ? -5.513 -3.470 -17.742 1.00 93.56 197 ALA A O 1
ATOM 1513 N N . GLY A 1 198 ? -5.035 -1.311 -18.166 1.00 90.06 198 GLY A N 1
ATOM 1514 C CA . GLY A 1 198 ? -6.082 -0.738 -17.331 1.00 90.06 198 GLY A CA 1
ATOM 1515 C C . GLY A 1 198 ? -5.727 -0.858 -15.850 1.00 90.06 198 GLY A C 1
ATOM 1516 O O . GLY A 1 198 ? -5.168 -1.865 -15.408 1.00 90.06 198 GLY A O 1
ATOM 1517 N N . SER A 1 199 ? -6.069 0.163 -15.068 1.00 88.06 199 SER A N 1
ATOM 1518 C CA . SER A 1 199 ? -5.715 0.210 -13.654 1.00 88.06 199 SER A CA 1
ATOM 1519 C C . SER A 1 199 ? -6.915 0.326 -12.724 1.00 88.06 199 SER A C 1
ATOM 1521 O O . SER A 1 199 ? -7.980 0.829 -13.086 1.00 88.06 199 SER A O 1
ATOM 1523 N N . SER A 1 200 ? -6.729 -0.167 -11.502 1.00 89.81 200 SER A N 1
ATOM 1524 C CA . SER A 1 200 ? -7.683 -0.042 -10.407 1.00 89.81 200 SER A CA 1
ATOM 1525 C C . SER A 1 200 ? -6.981 0.489 -9.169 1.00 89.81 200 SER A C 1
ATOM 1527 O O . SER A 1 200 ? -5.928 -0.016 -8.780 1.00 89.81 200 SER A O 1
ATOM 1529 N N . ILE A 1 201 ? -7.612 1.462 -8.514 1.00 91.06 201 ILE A N 1
ATOM 1530 C CA . ILE A 1 201 ? -7.211 1.900 -7.179 1.00 91.06 201 ILE A CA 1
ATOM 1531 C C . ILE A 1 201 ? -7.596 0.810 -6.180 1.00 91.06 201 ILE A C 1
ATOM 1533 O O . ILE A 1 201 ? -8.675 0.210 -6.265 1.00 91.06 201 ILE A O 1
ATOM 1537 N N . LEU A 1 202 ? -6.699 0.573 -5.237 1.00 90.62 202 LEU A N 1
ATOM 1538 C CA . LEU A 1 202 ? -6.852 -0.341 -4.128 1.00 90.62 202 LEU A CA 1
ATOM 1539 C C . LEU A 1 202 ? -6.902 0.433 -2.815 1.00 90.62 202 LEU A C 1
ATOM 1541 O O . LEU A 1 202 ? -6.083 1.323 -2.572 1.00 90.62 202 LEU A O 1
ATOM 1545 N N . GLU A 1 203 ? -7.828 0.044 -1.946 1.00 90.31 203 GLU A N 1
ATOM 1546 C CA . GLU A 1 203 ? -7.893 0.518 -0.567 1.00 90.31 203 GLU A CA 1
ATOM 1547 C C . GLU A 1 203 ? -7.442 -0.574 0.413 1.00 90.31 203 GLU A C 1
ATOM 1549 O O . GLU A 1 203 ? -7.728 -1.760 0.192 1.00 90.31 203 GLU A O 1
ATOM 1554 N N . PRO A 1 204 ? -6.744 -0.199 1.499 1.00 89.44 204 PRO A N 1
ATOM 1555 C CA . PRO A 1 204 ? -6.337 -1.148 2.522 1.00 89.44 204 PRO A CA 1
ATOM 1556 C C . PRO A 1 204 ? -7.554 -1.631 3.314 1.00 89.44 204 PRO A C 1
ATOM 1558 O O . PRO A 1 204 ? -8.357 -0.839 3.825 1.00 89.44 204 PRO A O 1
ATOM 1561 N N . HIS A 1 205 ? -7.663 -2.947 3.418 1.00 90.62 205 HIS A N 1
ATOM 1562 C CA . HIS A 1 205 ? -8.624 -3.640 4.252 1.00 90.62 205 HIS A CA 1
ATOM 1563 C C . HIS A 1 205 ? -7.939 -4.124 5.523 1.00 90.62 205 HIS A C 1
ATOM 1565 O O . HIS A 1 205 ? -6.827 -4.657 5.516 1.00 90.62 205 HIS A O 1
ATOM 1571 N N . MET A 1 206 ? -8.638 -3.921 6.629 1.00 87.81 206 MET A N 1
ATOM 1572 C CA . MET A 1 206 ? -8.214 -4.331 7.953 1.00 87.81 206 MET A CA 1
ATOM 1573 C C . MET A 1 206 ? -9.038 -5.535 8.363 1.00 87.81 206 MET A C 1
ATOM 1575 O O . MET A 1 206 ? -10.261 -5.516 8.214 1.00 87.81 206 MET A O 1
ATOM 1579 N N . LYS A 1 207 ? -8.393 -6.554 8.920 1.00 92.06 207 LYS A N 1
ATOM 1580 C CA . LYS A 1 207 ? -9.100 -7.528 9.742 1.00 92.06 207 LYS A CA 1
ATOM 1581 C C . LYS A 1 207 ? -9.385 -6.874 11.087 1.00 92.06 207 LYS A C 1
ATOM 1583 O O . LYS A 1 207 ? -8.516 -6.193 11.631 1.00 92.06 207 LYS A O 1
ATOM 1588 N N . PHE A 1 208 ? -10.600 -7.031 11.592 1.00 92.62 208 PHE A N 1
ATOM 1589 C CA . PHE A 1 208 ? -11.011 -6.426 12.850 1.00 92.62 208 PHE A CA 1
ATOM 1590 C C . PHE A 1 208 ? -11.712 -7.433 13.751 1.00 92.62 208 PHE A C 1
ATOM 1592 O O . PHE A 1 208 ? -12.452 -8.292 13.269 1.00 92.62 208 PHE A O 1
ATOM 1599 N N . ASP A 1 209 ? -11.541 -7.214 15.053 1.00 94.12 209 ASP A N 1
ATOM 1600 C CA . ASP A 1 209 ? -12.327 -7.845 16.105 1.00 94.12 209 ASP A CA 1
ATOM 1601 C C . ASP A 1 209 ? -12.961 -6.734 16.945 1.00 94.12 209 ASP A C 1
ATOM 1603 O O . ASP A 1 209 ? -12.254 -5.928 17.554 1.00 94.12 209 ASP A O 1
ATOM 1607 N N . THR A 1 210 ? -14.292 -6.651 16.956 1.00 93.88 210 THR A N 1
ATOM 1608 C CA . THR A 1 210 ? -15.042 -5.723 17.816 1.00 93.88 210 THR A CA 1
ATOM 1609 C C . THR A 1 210 ? -15.658 -6.483 18.979 1.00 93.88 210 THR A C 1
ATOM 1611 O O . THR A 1 210 ? -16.431 -7.409 18.769 1.00 93.88 210 THR A O 1
ATOM 1614 N N . TYR A 1 211 ? -15.385 -6.031 20.195 1.00 93.81 211 TYR A N 1
ATOM 1615 C CA . TYR A 1 211 ? -15.937 -6.545 21.439 1.00 93.81 211 TYR A CA 1
ATOM 1616 C C . TYR A 1 211 ? -17.028 -5.596 21.925 1.00 93.81 211 TYR A C 1
ATOM 1618 O O . TYR A 1 211 ? -16.792 -4.396 22.081 1.00 93.81 211 TYR A O 1
ATOM 1626 N N . ALA A 1 212 ? -18.219 -6.117 22.190 1.00 94.88 212 ALA A N 1
ATOM 1627 C CA . ALA A 1 212 ? -19.322 -5.337 22.736 1.00 94.88 212 ALA A CA 1
ATOM 1628 C C . ALA A 1 212 ? -20.224 -6.213 23.613 1.00 94.88 212 ALA A C 1
ATOM 1630 O O . ALA A 1 212 ? -20.324 -7.416 23.369 1.00 94.88 212 ALA A O 1
ATOM 1631 N N . PRO A 1 213 ? -20.919 -5.648 24.617 1.00 94.31 213 PRO A N 1
ATOM 1632 C CA . PRO A 1 213 ? -21.949 -6.396 25.323 1.00 94.31 213 PRO A CA 1
ATOM 1633 C C . PRO A 1 213 ? -23.040 -6.874 24.357 1.00 94.31 213 PRO A C 1
ATOM 1635 O O . PRO A 1 213 ? -23.433 -6.124 23.458 1.00 94.31 213 PRO A O 1
ATOM 1638 N N . SER A 1 214 ? -23.548 -8.092 24.558 1.00 92.81 214 SER A N 1
ATOM 1639 C CA . SER A 1 214 ? -24.512 -8.739 23.651 1.00 92.81 214 SER A CA 1
ATOM 1640 C C . SER A 1 214 ? -25.790 -7.915 23.433 1.00 92.81 214 SER A C 1
ATOM 1642 O O . SER A 1 214 ? -26.362 -7.950 22.345 1.00 92.81 214 SER A O 1
ATOM 1644 N N . ASP A 1 215 ? -26.182 -7.097 24.414 1.00 92.94 215 ASP A N 1
ATOM 1645 C CA . ASP A 1 215 ? -27.335 -6.189 24.330 1.00 92.94 215 ASP A CA 1
ATOM 1646 C C . ASP A 1 215 ? -27.211 -5.142 23.203 1.00 92.94 215 ASP A C 1
ATOM 1648 O O . ASP A 1 215 ? -28.221 -4.688 22.672 1.00 92.94 215 ASP A O 1
ATOM 1652 N N . PHE A 1 216 ? -25.984 -4.771 22.810 1.00 93.81 216 PHE A N 1
ATOM 1653 C CA . PHE A 1 216 ? -25.717 -3.756 21.776 1.00 93.81 216 PHE A CA 1
ATOM 1654 C C . PHE A 1 216 ? -25.315 -4.353 20.425 1.00 93.81 216 PHE A C 1
ATOM 1656 O O . PHE A 1 216 ? -25.001 -3.611 19.492 1.00 93.81 216 PHE A O 1
ATOM 1663 N N . LEU A 1 217 ? -25.314 -5.683 20.294 1.00 93.25 217 LEU A N 1
ATOM 1664 C CA . LEU A 1 217 ? -24.820 -6.369 19.100 1.00 93.25 217 LEU A CA 1
ATOM 1665 C C . LEU A 1 217 ? -25.517 -5.886 17.820 1.00 93.25 217 LEU A C 1
ATOM 1667 O O . LEU A 1 217 ? -24.856 -5.637 16.815 1.00 93.25 217 LEU A O 1
ATOM 1671 N N . GLY A 1 218 ? -26.839 -5.702 17.862 1.00 93.81 218 GLY A N 1
ATOM 1672 C CA . GLY A 1 218 ? -27.609 -5.239 16.704 1.00 93.81 218 GLY A CA 1
ATOM 1673 C C . GLY A 1 218 ? -27.198 -3.844 16.218 1.00 93.81 218 GLY A C 1
ATOM 1674 O O . GLY A 1 218 ? -27.074 -3.618 15.014 1.00 93.81 218 GLY A O 1
ATOM 1675 N N . GLU A 1 219 ? -26.937 -2.917 17.142 1.00 94.88 219 GLU A N 1
ATOM 1676 C CA . GLU A 1 219 ? -26.497 -1.558 16.810 1.00 94.88 219 GLU A CA 1
ATOM 1677 C C . GLU A 1 219 ? -25.076 -1.548 16.238 1.00 94.88 219 GLU A C 1
ATOM 1679 O O . GLU A 1 219 ? -24.820 -0.894 15.225 1.00 94.88 219 GLU A O 1
ATOM 1684 N N . VAL A 1 220 ? -24.176 -2.330 16.841 1.00 94.88 220 VAL A N 1
ATOM 1685 C CA . VAL A 1 220 ? -22.788 -2.483 16.384 1.00 94.88 220 VAL A CA 1
ATOM 1686 C C . VAL A 1 220 ? -22.737 -3.086 14.979 1.00 94.88 220 VAL A C 1
ATOM 1688 O O . VAL A 1 220 ? -22.046 -2.558 14.108 1.00 94.88 220 VAL A O 1
ATOM 1691 N N . LEU A 1 221 ? -23.513 -4.142 14.713 1.00 95.50 221 LEU A N 1
ATOM 1692 C CA . LEU A 1 221 ? -23.588 -4.754 13.384 1.00 95.50 221 LEU A CA 1
ATOM 1693 C C . LEU A 1 221 ? -24.128 -3.781 12.330 1.00 95.50 221 LEU A C 1
ATOM 1695 O O . LEU A 1 221 ? -23.644 -3.771 11.198 1.00 95.50 221 LEU A O 1
ATOM 1699 N N . ASN A 1 222 ? -25.114 -2.951 12.672 1.00 95.44 222 ASN A N 1
ATOM 1700 C CA . ASN A 1 222 ? -25.649 -1.952 11.748 1.00 95.44 222 ASN A CA 1
ATOM 1701 C C . ASN A 1 222 ? -24.600 -0.881 11.395 1.00 95.44 222 ASN A C 1
ATOM 1703 O O . ASN A 1 222 ? -24.448 -0.537 10.222 1.00 95.44 222 ASN A O 1
ATOM 1707 N N . ASP A 1 223 ? -23.841 -0.385 12.379 1.00 95.38 223 ASP A N 1
ATOM 1708 C CA . ASP A 1 223 ? -22.760 0.579 12.130 1.00 95.38 223 ASP A CA 1
ATOM 1709 C C . ASP A 1 223 ? -21.641 -0.027 11.269 1.00 95.38 223 ASP A C 1
ATOM 1711 O O . ASP A 1 223 ? -21.238 0.570 10.270 1.00 95.38 223 ASP A O 1
ATOM 1715 N N . LEU A 1 224 ? -21.207 -1.253 11.577 1.00 94.81 224 LEU A N 1
ATOM 1716 C CA . LEU A 1 224 ? -20.197 -1.969 10.791 1.00 94.81 224 LEU A CA 1
ATOM 1717 C C . LEU A 1 224 ? -20.639 -2.181 9.333 1.00 94.81 224 LEU A C 1
ATOM 1719 O O . LEU A 1 224 ? -19.868 -1.919 8.409 1.00 94.81 224 LEU A O 1
ATOM 1723 N N . ASN A 1 225 ? -21.899 -2.561 9.099 1.00 94.00 225 ASN A N 1
ATOM 1724 C CA . ASN A 1 225 ? -22.438 -2.696 7.741 1.00 94.00 225 ASN A CA 1
ATOM 1725 C C . ASN A 1 225 ? -22.424 -1.364 6.974 1.00 94.00 225 ASN A C 1
ATOM 1727 O O . ASN A 1 225 ? -22.037 -1.324 5.805 1.00 94.00 225 ASN A O 1
ATOM 1731 N N . ARG A 1 226 ? -22.771 -0.244 7.626 1.00 93.00 226 ARG A N 1
ATOM 1732 C CA . ARG A 1 226 ? -22.681 1.098 7.012 1.00 93.00 226 ARG A CA 1
ATOM 1733 C C . ARG A 1 226 ? -21.249 1.475 6.633 1.00 93.00 226 ARG A C 1
ATOM 1735 O O . ARG A 1 226 ? -21.049 2.238 5.691 1.00 93.00 226 ARG A O 1
ATOM 1742 N N . ARG A 1 227 ? -20.258 0.922 7.336 1.00 92.25 227 ARG A N 1
ATOM 1743 C CA . ARG A 1 227 ? -18.824 1.110 7.071 1.00 92.25 227 ARG A CA 1
ATOM 1744 C C . ARG A 1 227 ? -18.260 0.155 6.015 1.00 92.25 227 ARG A C 1
ATOM 1746 O O . ARG A 1 227 ? -17.057 0.193 5.770 1.00 92.25 227 ARG A O 1
ATOM 1753 N N . ARG A 1 228 ? -19.110 -0.638 5.345 1.00 93.06 228 ARG A N 1
ATOM 1754 C CA . ARG A 1 228 ? -18.729 -1.682 4.374 1.00 93.06 228 ARG A CA 1
ATOM 1755 C C . ARG A 1 228 ? -17.897 -2.807 4.998 1.00 93.06 228 ARG A C 1
ATOM 1757 O O . ARG A 1 228 ? -17.021 -3.359 4.339 1.00 93.06 228 ARG A O 1
ATOM 1764 N N . ALA A 1 229 ? -18.144 -3.128 6.266 1.00 94.12 229 ALA A N 1
ATOM 1765 C CA . ALA A 1 229 ? -17.533 -4.295 6.879 1.00 94.12 229 ALA A CA 1
ATOM 1766 C C . ALA A 1 229 ? -18.129 -5.589 6.300 1.00 94.12 229 ALA A C 1
ATOM 1768 O O . ALA A 1 229 ? -19.346 -5.742 6.207 1.00 94.12 229 ALA A O 1
ATOM 1769 N N . GLU A 1 230 ? -17.265 -6.537 5.963 1.00 94.88 230 GLU A N 1
ATOM 1770 C CA . GLU A 1 230 ? -17.615 -7.918 5.651 1.00 94.88 230 GLU A CA 1
ATOM 1771 C C . GLU A 1 230 ? -17.491 -8.742 6.934 1.00 94.88 230 GLU A C 1
ATOM 1773 O O . GLU A 1 230 ? -16.383 -9.048 7.382 1.00 94.88 230 GLU A O 1
ATOM 1778 N N . ILE A 1 231 ? -18.627 -9.074 7.548 1.00 96.25 231 ILE A N 1
ATOM 1779 C CA . ILE A 1 231 ? -18.658 -9.877 8.774 1.00 96.25 231 ILE A CA 1
ATOM 1780 C C . ILE A 1 231 ? -18.385 -11.338 8.420 1.00 96.25 231 ILE A C 1
ATOM 1782 O O . ILE A 1 231 ? -19.109 -11.932 7.622 1.00 96.25 231 ILE A O 1
ATOM 1786 N N . THR A 1 232 ? -17.352 -11.920 9.022 1.00 94.38 232 THR A N 1
ATOM 1787 C CA . THR A 1 232 ? -16.987 -13.326 8.813 1.00 94.38 232 THR A CA 1
ATOM 1788 C C . THR A 1 232 ? -17.599 -14.227 9.874 1.00 94.38 232 THR A C 1
ATOM 1790 O O . THR A 1 232 ? -18.070 -15.316 9.552 1.00 94.38 232 THR A O 1
ATOM 1793 N N . GLN A 1 233 ? -17.603 -13.781 11.130 1.00 94.69 233 GLN A N 1
ATOM 1794 C CA . GLN A 1 233 ? -18.068 -14.571 12.265 1.00 94.69 233 GLN A CA 1
ATOM 1795 C C . GLN A 1 233 ? -18.559 -13.662 13.392 1.00 94.69 233 GLN A C 1
ATOM 1797 O O . GLN A 1 233 ? -18.062 -12.552 13.581 1.00 94.69 233 GLN A O 1
ATOM 1802 N N . VAL A 1 234 ? -19.540 -14.149 14.147 1.00 95.50 234 VAL A N 1
ATOM 1803 C CA . VAL A 1 234 ? -20.008 -13.514 15.377 1.00 95.50 23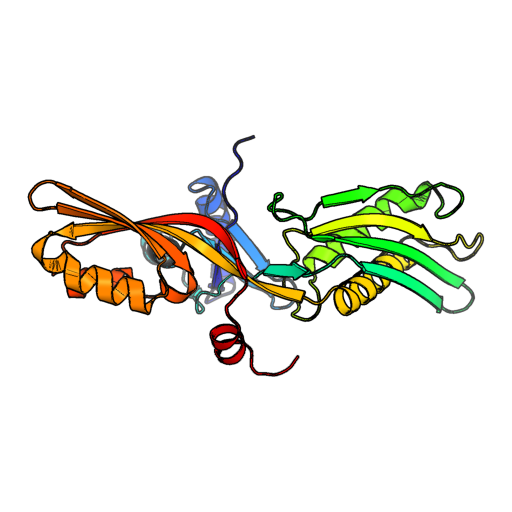4 VAL A CA 1
ATOM 1804 C C . VAL A 1 234 ? -19.986 -14.568 16.470 1.00 95.50 234 VAL A C 1
ATOM 1806 O O . VAL A 1 234 ? -20.733 -15.543 16.397 1.00 95.50 234 VAL A O 1
ATOM 1809 N N . ASP A 1 235 ? -19.133 -14.360 17.465 1.00 93.00 235 ASP A N 1
ATOM 1810 C CA . ASP A 1 235 ? -19.036 -15.213 18.640 1.00 93.00 235 ASP A CA 1
ATOM 1811 C C . ASP A 1 235 ? -19.746 -14.544 19.809 1.00 93.00 235 ASP A C 1
ATOM 1813 O O . ASP A 1 235 ? -19.464 -13.398 20.150 1.00 93.00 235 ASP A O 1
ATOM 1817 N N . SER A 1 236 ? -20.655 -15.263 20.457 1.00 88.06 236 SER A N 1
ATOM 1818 C CA . SER A 1 236 ? -21.330 -14.789 21.664 1.00 88.06 236 SER A CA 1
ATOM 1819 C C . SER A 1 236 ? -21.003 -15.727 22.818 1.00 88.06 236 SER A C 1
ATOM 1821 O O . SER A 1 236 ? -21.310 -16.917 22.764 1.00 88.06 236 SER A O 1
ATOM 1823 N N . GLN A 1 237 ? -20.379 -15.186 23.863 1.00 84.69 237 GLN A N 1
ATOM 1824 C CA . GLN A 1 237 ? -20.124 -15.882 25.122 1.00 84.69 237 GLN A CA 1
ATOM 1825 C C . GLN A 1 237 ? -20.747 -15.077 26.260 1.00 84.69 237 GLN A C 1
ATOM 1827 O O . GLN A 1 237 ? -20.328 -13.955 26.550 1.00 84.69 237 GLN A O 1
ATOM 1832 N N . ASP A 1 238 ? -21.762 -15.655 26.898 1.00 85.56 238 ASP A N 1
ATOM 1833 C CA . ASP A 1 238 ? -22.533 -15.026 27.970 1.00 85.56 238 ASP A CA 1
ATOM 1834 C C . ASP A 1 238 ? -23.023 -13.611 27.587 1.00 85.56 238 ASP A C 1
ATOM 1836 O O . ASP A 1 238 ? -23.839 -13.436 26.679 1.00 85.56 238 ASP A O 1
ATOM 1840 N N . ALA A 1 239 ? -22.515 -12.587 28.277 1.00 89.81 239 ALA A N 1
ATOM 1841 C CA . ALA A 1 239 ? -22.879 -11.185 28.093 1.00 89.81 239 ALA A CA 1
ATOM 1842 C C . ALA A 1 239 ? -21.969 -10.426 27.108 1.00 89.81 239 ALA A C 1
ATOM 1844 O O . ALA A 1 239 ? -22.163 -9.224 26.919 1.00 89.81 239 ALA A O 1
ATOM 1845 N N . LEU A 1 240 ? -20.976 -11.086 26.501 1.00 93.12 240 LEU A N 1
ATOM 1846 C CA . LEU A 1 240 ? -20.031 -10.490 25.559 1.00 93.12 240 LEU A CA 1
ATOM 1847 C C . LEU A 1 240 ? -20.221 -11.085 24.162 1.00 93.12 240 LEU A C 1
ATOM 1849 O O . LEU A 1 240 ? -20.291 -12.299 23.985 1.00 93.12 240 LEU A O 1
ATOM 1853 N N . SER A 1 241 ? -20.248 -10.216 23.160 1.00 93.81 241 SER A N 1
ATOM 1854 C CA . SER A 1 241 ? -20.208 -10.596 21.756 1.00 93.81 241 SER A CA 1
ATOM 1855 C C . SER A 1 241 ? -18.949 -10.051 21.093 1.00 93.81 241 SER A C 1
ATOM 1857 O O . SER A 1 241 ? -18.530 -8.918 21.349 1.00 93.81 241 SER A O 1
ATOM 1859 N N . ILE A 1 242 ? -18.355 -10.874 20.238 1.00 95.62 242 ILE A N 1
ATOM 1860 C CA . ILE A 1 242 ? -17.180 -10.565 19.437 1.00 95.62 242 ILE A CA 1
ATOM 1861 C C . ILE A 1 242 ? -17.588 -10.666 17.972 1.00 95.62 242 ILE A C 1
ATOM 1863 O O . ILE A 1 242 ? -18.081 -11.696 17.516 1.00 95.62 242 ILE A O 1
ATOM 1867 N N . VAL A 1 243 ? -17.422 -9.571 17.242 1.00 96.31 243 VAL A N 1
ATOM 1868 C CA . VAL A 1 243 ? -17.702 -9.495 15.811 1.00 96.31 243 VAL A CA 1
ATOM 1869 C C . VAL A 1 243 ? -16.378 -9.496 15.069 1.00 96.31 243 VAL A C 1
ATOM 1871 O O . VAL A 1 243 ? -15.584 -8.567 15.222 1.00 96.31 243 VAL A O 1
ATOM 1874 N N . HIS A 1 244 ? -16.181 -10.524 14.254 1.00 96.06 244 HIS A N 1
ATOM 1875 C CA . HIS A 1 244 ? -15.017 -10.709 13.406 1.00 96.06 244 HIS A CA 1
ATOM 1876 C C . HIS A 1 244 ? -15.358 -10.332 11.971 1.00 96.06 244 HIS A C 1
ATOM 1878 O O . HIS A 1 244 ? -16.441 -10.647 11.463 1.00 96.06 244 HIS A O 1
ATOM 1884 N N . GLY A 1 245 ? -14.419 -9.695 11.285 1.00 95.81 245 GLY A N 1
ATOM 1885 C CA . GLY A 1 245 ? -14.608 -9.396 9.878 1.00 95.81 245 GLY A CA 1
ATOM 1886 C C . GLY A 1 245 ? -13.448 -8.662 9.245 1.00 95.81 245 GLY A C 1
ATOM 1887 O O . GLY A 1 245 ? -12.359 -8.541 9.808 1.00 95.81 245 GLY A O 1
ATOM 1888 N N . THR A 1 246 ? -13.710 -8.155 8.048 1.00 95.31 246 THR A N 1
ATOM 1889 C CA . THR A 1 246 ? -12.796 -7.264 7.337 1.00 95.31 246 THR A CA 1
ATOM 1890 C C . THR A 1 246 ? -13.492 -5.957 7.006 1.00 95.31 246 THR A C 1
ATOM 1892 O O . THR A 1 246 ? -14.706 -5.934 6.828 1.00 95.31 246 THR A O 1
ATOM 1895 N N . VAL A 1 247 ? -12.760 -4.850 6.974 1.00 93.44 247 VAL A N 1
ATOM 1896 C CA . VAL A 1 247 ? -13.347 -3.528 6.736 1.00 93.44 247 VAL A CA 1
ATOM 1897 C C . VAL A 1 247 ? -12.343 -2.600 6.048 1.00 93.44 247 VAL A C 1
ATOM 1899 O O . VAL A 1 247 ? -11.160 -2.614 6.404 1.00 93.44 247 VAL A O 1
ATOM 1902 N N . PRO A 1 248 ? -12.769 -1.765 5.086 1.00 91.56 248 PRO A N 1
ATOM 1903 C CA . PRO A 1 248 ? -11.914 -0.722 4.538 1.00 91.56 248 PRO A CA 1
ATOM 1904 C C . PRO A 1 248 ? -11.541 0.296 5.617 1.00 91.56 248 PRO A C 1
ATOM 1906 O O . PRO A 1 248 ? -12.420 0.867 6.269 1.00 91.56 248 PRO A O 1
ATOM 1909 N N . ILE A 1 249 ? -10.249 0.603 5.772 1.00 86.94 249 ILE A N 1
ATOM 1910 C CA . ILE A 1 249 ? -9.795 1.488 6.859 1.00 86.94 249 ILE A CA 1
ATOM 1911 C C . ILE A 1 249 ? -10.427 2.880 6.800 1.00 86.94 249 ILE A C 1
ATOM 1913 O O . ILE A 1 249 ? -10.671 3.512 7.824 1.00 86.94 249 ILE A O 1
ATOM 1917 N N . ALA A 1 250 ? -10.745 3.348 5.593 1.00 84.62 250 ALA A N 1
ATOM 1918 C CA . ALA A 1 250 ? -11.348 4.651 5.397 1.00 84.62 250 ALA A CA 1
ATOM 1919 C C . ALA A 1 250 ? -12.762 4.751 5.984 1.00 84.62 250 ALA A C 1
ATOM 1921 O O . ALA A 1 250 ? -13.233 5.850 6.266 1.00 84.62 250 ALA A O 1
ATOM 1922 N N . GLY A 1 251 ? -13.448 3.614 6.135 1.00 84.88 251 GLY A N 1
ATOM 1923 C CA . GLY A 1 251 ? -14.730 3.521 6.822 1.00 84.88 251 GLY A CA 1
ATOM 1924 C C . GLY A 1 251 ? -14.588 3.499 8.341 1.00 84.88 251 GLY A C 1
ATOM 1925 O O . GLY A 1 251 ? -15.581 3.702 9.024 1.00 84.88 251 GLY A O 1
ATOM 1926 N N . MET A 1 252 ? -13.385 3.295 8.884 1.00 86.19 252 MET A N 1
ATOM 1927 C CA . MET A 1 252 ? -13.141 3.139 10.324 1.00 86.19 252 MET A CA 1
ATOM 1928 C C . MET A 1 252 ? -12.753 4.436 11.033 1.00 86.19 252 MET A C 1
ATOM 1930 O O . MET A 1 252 ? -12.604 4.437 12.256 1.00 86.19 252 MET A O 1
ATOM 1934 N N . PHE A 1 253 ? -12.654 5.549 10.301 1.00 82.25 253 PHE A N 1
ATOM 1935 C CA . PHE A 1 253 ? -12.438 6.850 10.920 1.00 82.25 253 PHE A CA 1
ATOM 1936 C C . PHE A 1 253 ? -13.565 7.186 11.912 1.00 82.25 253 PHE A C 1
ATOM 1938 O O . PHE A 1 253 ? -14.756 6.999 11.630 1.00 82.25 253 PHE A O 1
ATOM 1945 N N . GLY A 1 254 ? -13.185 7.618 13.111 1.00 80.94 254 GLY A N 1
ATOM 1946 C CA . GLY A 1 254 ? -14.077 7.910 14.229 1.00 80.94 254 GLY A CA 1
ATOM 1947 C C . GLY A 1 254 ? -14.758 6.691 14.861 1.00 80.94 254 GLY A C 1
ATOM 1948 O O . GLY A 1 254 ? -15.579 6.869 15.764 1.00 80.94 254 GLY A O 1
ATOM 1949 N N . TYR A 1 255 ? -14.444 5.457 14.437 1.00 87.44 255 TYR A N 1
ATOM 1950 C CA . TYR A 1 255 ? -15.143 4.261 14.922 1.00 87.44 255 TYR A CA 1
ATOM 1951 C C . TYR A 1 255 ? -15.003 4.065 16.433 1.00 87.44 255 TYR A C 1
ATOM 1953 O O . TYR A 1 255 ? -15.979 3.719 17.086 1.00 87.44 255 TYR A O 1
ATOM 1961 N N . ALA A 1 256 ? -13.841 4.367 17.022 1.00 82.44 256 ALA A N 1
ATOM 1962 C CA . ALA A 1 256 ? -13.634 4.268 18.470 1.00 82.44 256 ALA A CA 1
ATOM 1963 C C . ALA A 1 256 ? -14.662 5.093 19.269 1.00 82.44 256 ALA A C 1
ATOM 1965 O O . ALA A 1 256 ? -15.204 4.633 20.277 1.00 82.44 256 ALA A O 1
ATOM 1966 N N . THR A 1 257 ? -14.945 6.310 18.806 1.00 82.38 257 THR A N 1
ATOM 1967 C CA . THR A 1 257 ? -15.908 7.223 19.430 1.00 82.38 257 THR A CA 1
ATOM 1968 C C . THR A 1 257 ? -17.338 6.750 19.196 1.00 82.38 257 THR A C 1
ATOM 1970 O O . THR A 1 257 ? -18.124 6.689 20.142 1.00 82.38 257 THR A O 1
ATOM 1973 N N . THR A 1 258 ? -17.669 6.352 17.962 1.00 89.69 258 THR A N 1
ATOM 1974 C CA . THR A 1 258 ? -18.993 5.811 17.626 1.00 89.69 258 THR A CA 1
ATOM 1975 C C . THR A 1 258 ? -19.296 4.544 18.423 1.00 89.69 258 THR A C 1
ATOM 1977 O O . THR A 1 258 ? -20.335 4.473 19.070 1.00 89.69 258 THR A O 1
ATOM 1980 N N . LEU A 1 259 ? -18.369 3.586 18.467 1.00 90.88 259 LEU A N 1
ATOM 1981 C CA . LEU A 1 259 ? -18.516 2.332 19.200 1.00 90.88 259 LEU A CA 1
ATOM 1982 C C . LEU A 1 259 ? -18.758 2.582 20.688 1.00 90.88 259 LEU A C 1
ATOM 1984 O O . LEU A 1 259 ? -19.669 1.994 21.269 1.00 90.88 259 LEU A O 1
ATOM 1988 N N . ARG A 1 260 ? -17.993 3.486 21.311 1.00 87.56 260 ARG A N 1
ATOM 1989 C CA . ARG A 1 260 ? -18.228 3.878 22.708 1.00 87.56 260 ARG A CA 1
ATOM 1990 C C . ARG A 1 260 ? -19.608 4.495 22.897 1.00 87.56 260 ARG A C 1
ATOM 1992 O O . ARG A 1 260 ? -20.262 4.183 23.882 1.00 87.56 260 ARG A O 1
ATOM 1999 N N . SER A 1 261 ? -20.080 5.320 21.969 1.00 90.75 261 SER A N 1
ATOM 2000 C CA . SER A 1 261 ? -21.433 5.876 22.045 1.00 90.75 261 SER A CA 1
ATOM 2001 C C . SER A 1 261 ? -22.506 4.782 21.986 1.00 90.75 261 SER A C 1
ATOM 2003 O O . SER A 1 261 ? -23.404 4.779 22.823 1.00 90.75 261 SER A O 1
ATOM 2005 N N . LEU A 1 262 ? -22.393 3.840 21.042 1.00 93.06 262 LEU A N 1
ATOM 2006 C CA . LEU A 1 262 ? -23.353 2.741 20.858 1.00 93.06 262 LEU A CA 1
ATOM 2007 C C . LEU A 1 262 ? -23.376 1.785 22.057 1.00 93.06 262 LEU A C 1
ATOM 2009 O O . LEU A 1 262 ? -24.422 1.312 22.476 1.00 93.06 262 LEU A O 1
ATOM 2013 N N . THR A 1 263 ? -22.214 1.524 22.650 1.00 92.25 263 THR A N 1
ATOM 2014 C CA . THR A 1 263 ? -22.048 0.518 23.714 1.00 92.25 263 THR A CA 1
ATOM 2015 C C . THR A 1 263 ? -22.031 1.110 25.123 1.00 92.25 263 THR A C 1
ATOM 2017 O O . THR A 1 263 ? -21.660 0.426 26.082 1.00 92.25 263 THR A O 1
ATOM 2020 N N . GLN A 1 264 ? -22.376 2.394 25.273 1.00 91.81 264 GLN A N 1
ATOM 2021 C CA . GLN A 1 264 ? -22.279 3.127 26.544 1.00 91.81 264 GLN A CA 1
ATOM 2022 C C . GLN A 1 264 ? -20.874 3.042 27.177 1.00 91.81 264 GLN A C 1
ATOM 2024 O O . GLN A 1 264 ? -20.714 2.881 28.385 1.00 91.81 264 GLN A O 1
ATOM 2029 N N . GLY A 1 265 ? -19.840 3.097 26.339 1.00 86.56 265 GLY A N 1
ATOM 2030 C CA . GLY A 1 265 ? -18.430 3.080 26.719 1.00 86.56 265 GLY A CA 1
ATOM 2031 C C . GLY A 1 265 ? -17.844 1.690 26.966 1.00 86.56 265 GLY A C 1
ATOM 2032 O O . GLY A 1 265 ? -16.669 1.602 27.312 1.00 86.56 265 GLY A O 1
ATOM 2033 N N . ARG A 1 266 ? -18.626 0.617 26.796 1.00 89.31 266 ARG A N 1
ATOM 2034 C CA . ARG A 1 266 ? -18.212 -0.761 27.120 1.00 89.31 266 ARG A CA 1
ATOM 2035 C C . ARG A 1 266 ? -17.606 -1.534 25.948 1.00 89.31 266 ARG A C 1
ATOM 2037 O O . ARG A 1 266 ? -17.100 -2.631 26.154 1.00 89.31 266 ARG A O 1
ATOM 2044 N N . GLY A 1 267 ? -17.679 -0.992 24.739 1.00 88.88 267 GLY A N 1
ATOM 2045 C CA . GLY A 1 267 ? -17.135 -1.603 23.536 1.00 88.88 267 GLY A CA 1
ATOM 2046 C C . GLY A 1 267 ? -15.667 -1.263 23.310 1.00 88.88 267 GLY A C 1
ATOM 2047 O O . GLY A 1 267 ? -15.208 -0.154 23.601 1.00 88.88 267 GLY A O 1
ATOM 2048 N N . SER A 1 268 ? -14.939 -2.213 22.742 1.00 86.81 268 SER A N 1
ATOM 2049 C CA . SER A 1 268 ? -13.562 -2.049 22.284 1.00 86.81 268 SER A CA 1
ATOM 2050 C C . SER A 1 268 ? -13.378 -2.751 20.944 1.00 86.81 268 SER A C 1
ATOM 2052 O O . SER A 1 268 ? -14.221 -3.534 20.516 1.00 86.81 268 SER A O 1
ATOM 2054 N N . PHE A 1 269 ? -12.293 -2.453 20.241 1.00 89.25 269 PHE A N 1
ATOM 2055 C CA . PHE A 1 269 ? -11.987 -3.125 18.988 1.00 89.25 269 PHE A CA 1
ATOM 2056 C C . PHE A 1 269 ? -10.482 -3.196 18.772 1.00 89.25 269 PHE A C 1
ATOM 2058 O O . PHE A 1 269 ? -9.723 -2.389 19.314 1.00 89.25 269 PHE A O 1
ATOM 2065 N N . THR A 1 270 ? -10.068 -4.160 17.964 1.00 84.00 270 THR A N 1
ATOM 2066 C CA . THR A 1 270 ? -8.703 -4.290 17.464 1.00 84.00 270 THR A CA 1
ATOM 2067 C C . THR A 1 270 ? -8.736 -4.394 15.948 1.00 84.00 270 THR A C 1
ATOM 2069 O O . THR A 1 270 ? -9.750 -4.790 15.368 1.00 84.00 270 THR A O 1
ATOM 2072 N N . MET A 1 271 ? -7.649 -3.976 15.300 1.00 85.12 271 MET A N 1
ATOM 2073 C CA . MET A 1 271 ? -7.498 -4.073 13.853 1.00 85.12 271 MET A CA 1
ATOM 2074 C C . MET A 1 271 ? -6.064 -4.424 13.490 1.00 85.12 271 MET A C 1
ATOM 2076 O O . MET A 1 271 ? -5.123 -3.907 14.093 1.00 85.12 271 MET A O 1
ATOM 2080 N N . GLU A 1 272 ? -5.917 -5.229 12.449 1.00 81.62 272 GLU A N 1
ATOM 2081 C CA . GLU A 1 272 ? -4.640 -5.569 11.834 1.00 81.62 272 GLU A CA 1
ATOM 2082 C C . GLU A 1 272 ? -4.741 -5.439 10.302 1.00 81.62 272 GLU A C 1
ATOM 2084 O O . GLU A 1 272 ? -5.792 -5.750 9.732 1.00 81.62 272 GLU A O 1
ATOM 2089 N N . PRO A 1 273 ? -3.695 -4.948 9.611 1.00 82.94 273 PRO A N 1
ATOM 2090 C CA . PRO A 1 273 ? -3.647 -4.932 8.156 1.00 82.94 273 PRO A CA 1
ATOM 2091 C C . PRO A 1 273 ? -3.819 -6.339 7.602 1.00 82.94 273 PRO A C 1
ATOM 2093 O O . PRO A 1 273 ? -3.141 -7.267 8.042 1.00 82.94 273 PRO A O 1
ATOM 2096 N N . LEU A 1 274 ? -4.715 -6.487 6.630 1.00 87.38 274 LEU A N 1
ATOM 2097 C CA . LEU A 1 274 ? -4.968 -7.763 5.975 1.00 87.38 274 LEU A CA 1
ATOM 2098 C C . LEU A 1 274 ? -4.430 -7.748 4.546 1.00 87.38 274 LEU A C 1
ATOM 2100 O O . LEU A 1 274 ? -3.476 -8.450 4.220 1.00 87.38 274 LEU A O 1
ATOM 2104 N N . ASP A 1 275 ? -5.057 -6.952 3.688 1.00 89.06 275 ASP A N 1
ATOM 2105 C CA . ASP A 1 275 ? -4.764 -6.898 2.264 1.00 89.06 275 ASP A CA 1
ATOM 2106 C C . ASP A 1 275 ? -5.221 -5.570 1.651 1.00 89.06 275 ASP A C 1
ATOM 2108 O O . ASP A 1 275 ? -5.758 -4.681 2.313 1.00 89.06 275 ASP A O 1
ATOM 2112 N N . TYR A 1 276 ? -4.955 -5.415 0.362 1.00 90.38 276 TYR A N 1
ATOM 2113 C CA . TYR A 1 276 ? -5.435 -4.310 -0.448 1.00 90.38 276 TYR A CA 1
ATOM 2114 C C . TYR A 1 276 ? -6.461 -4.846 -1.439 1.00 90.38 276 TYR A C 1
ATOM 2116 O O . TYR A 1 276 ? -6.193 -5.827 -2.134 1.00 90.38 276 TYR A O 1
ATOM 2124 N N . ARG A 1 277 ? -7.624 -4.199 -1.546 1.00 91.19 277 ARG A N 1
ATOM 2125 C CA . ARG A 1 277 ? -8.694 -4.652 -2.449 1.00 91.19 277 ARG A CA 1
ATOM 2126 C C . ARG A 1 277 ? -9.206 -3.529 -3.345 1.00 91.19 277 ARG A C 1
ATOM 2128 O O . ARG A 1 277 ? -9.134 -2.363 -2.947 1.00 91.19 277 ARG A O 1
ATOM 2135 N N . PRO A 1 278 ? -9.714 -3.854 -4.550 1.00 90.81 278 PRO A N 1
ATOM 2136 C CA . PRO A 1 278 ? -10.288 -2.869 -5.459 1.00 90.81 278 PRO A CA 1
ATOM 2137 C C . PRO A 1 278 ? -11.406 -2.061 -4.818 1.00 90.81 278 PRO A C 1
ATOM 2139 O O . PRO A 1 278 ? -12.334 -2.621 -4.238 1.00 90.81 278 PRO A O 1
ATOM 2142 N N . ILE A 1 279 ? -11.338 -0.740 -4.982 1.00 90.06 279 ILE A N 1
ATOM 2143 C CA . ILE A 1 279 ? -12.418 0.144 -4.548 1.00 90.06 279 ILE A CA 1
ATOM 2144 C C . ILE A 1 279 ? -13.629 -0.084 -5.466 1.00 90.06 279 ILE A C 1
ATOM 2146 O O . ILE A 1 279 ? -13.483 0.016 -6.695 1.00 90.06 279 ILE A O 1
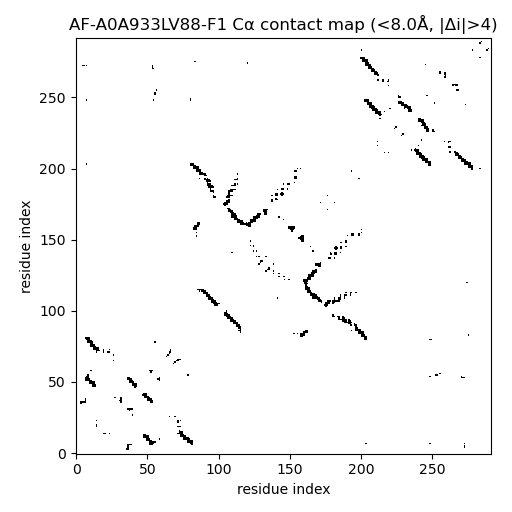ATOM 2150 N N . PRO A 1 280 ? -14.829 -0.345 -4.911 1.00 87.12 280 PRO A N 1
ATOM 2151 C CA . PRO A 1 280 ? -16.052 -0.460 -5.695 1.00 87.12 280 PRO A CA 1
ATOM 2152 C C . PRO A 1 280 ? -16.276 0.776 -6.585 1.00 87.12 280 PRO A C 1
ATOM 2154 O O . PRO A 1 280 ? -15.974 1.892 -6.152 1.00 87.12 280 PRO A O 1
ATOM 2157 N N . PRO A 1 281 ? -16.826 0.623 -7.807 1.00 84.31 281 PRO A N 1
ATOM 2158 C CA . PRO A 1 281 ? -16.985 1.730 -8.754 1.00 84.31 281 PRO A CA 1
ATOM 2159 C C . PRO A 1 281 ? -17.687 2.968 -8.180 1.00 84.31 281 PRO A C 1
ATOM 2161 O O . PRO A 1 281 ? -17.221 4.084 -8.408 1.00 84.31 281 PRO A O 1
ATOM 2164 N N . ASP A 1 282 ? -18.748 2.771 -7.394 1.00 85.06 282 ASP A N 1
ATOM 2165 C CA . ASP A 1 282 ? -19.532 3.864 -6.807 1.00 85.06 282 ASP A CA 1
ATOM 2166 C C . ASP A 1 282 ? -18.724 4.675 -5.785 1.00 85.06 282 ASP A C 1
ATOM 2168 O O . ASP A 1 282 ? -18.729 5.908 -5.804 1.00 85.06 282 ASP A O 1
ATOM 2172 N N . GLU A 1 283 ? -17.970 3.994 -4.918 1.00 83.81 283 GLU A N 1
ATOM 2173 C CA . GLU A 1 283 ? -17.141 4.652 -3.903 1.00 83.81 283 GLU A CA 1
ATOM 2174 C C . GLU A 1 283 ? -15.913 5.315 -4.539 1.00 83.81 283 GLU A C 1
ATOM 2176 O O . GLU A 1 283 ? -15.510 6.404 -4.126 1.00 83.81 283 GLU A O 1
ATOM 2181 N N . ARG A 1 284 ? -15.357 4.714 -5.600 1.00 83.44 284 ARG A N 1
ATOM 2182 C CA . ARG A 1 284 ? -14.279 5.326 -6.382 1.00 83.44 284 ARG A CA 1
ATOM 2183 C C . ARG A 1 284 ? -14.742 6.645 -6.998 1.00 83.44 284 ARG A C 1
ATOM 2185 O O . ARG A 1 284 ? -14.072 7.656 -6.809 1.00 83.44 284 ARG A O 1
ATOM 2192 N N . LYS A 1 285 ? -15.905 6.656 -7.657 1.00 81.75 285 LYS A N 1
ATOM 2193 C CA . LYS A 1 285 ? -16.498 7.867 -8.246 1.00 81.75 285 LYS A CA 1
ATOM 2194 C C . LYS A 1 285 ? -16.737 8.950 -7.196 1.00 81.75 285 LYS A C 1
ATOM 2196 O O . LYS A 1 285 ? -16.421 10.115 -7.415 1.00 81.75 285 LYS A O 1
ATOM 2201 N N . ARG A 1 286 ? -17.252 8.565 -6.028 1.00 80.69 286 ARG A N 1
ATOM 2202 C CA . ARG A 1 286 ? -17.501 9.488 -4.914 1.00 80.69 286 ARG A CA 1
ATOM 2203 C C . ARG A 1 286 ? -16.222 10.128 -4.365 1.00 80.69 286 ARG A C 1
ATOM 2205 O O . ARG A 1 286 ? -16.260 11.292 -3.978 1.00 80.69 286 ARG A O 1
ATOM 2212 N N . ARG A 1 287 ? -15.120 9.376 -4.282 1.00 75.94 287 ARG A N 1
ATOM 2213 C CA . ARG A 1 287 ? -13.862 9.833 -3.662 1.00 75.94 287 ARG A CA 1
ATOM 2214 C C . ARG A 1 287 ? -12.907 10.530 -4.622 1.00 75.94 287 ARG A C 1
ATOM 2216 O O . ARG A 1 287 ? -12.210 11.445 -4.199 1.00 75.94 287 ARG A O 1
ATOM 2223 N N . PHE A 1 288 ? -12.863 10.087 -5.874 1.00 78.06 288 PHE A N 1
ATOM 2224 C CA . PHE A 1 288 ? -11.860 10.515 -6.853 1.00 78.06 288 PHE A CA 1
ATOM 2225 C C . PHE A 1 288 ? -12.464 11.209 -8.084 1.00 78.06 288 PHE A C 1
ATOM 2227 O O . PHE A 1 288 ? -11.715 11.707 -8.916 1.00 78.06 288 PHE A O 1
ATOM 2234 N N . GLY A 1 289 ? -13.796 11.292 -8.194 1.00 72.81 289 GLY A N 1
ATOM 2235 C CA . GLY A 1 289 ? -14.480 11.847 -9.366 1.00 72.81 289 GLY A CA 1
ATOM 2236 C C . GLY A 1 289 ? -14.595 10.855 -10.532 1.00 72.81 289 GLY A C 1
ATOM 2237 O O . GLY A 1 289 ? -14.205 9.692 -10.418 1.00 72.81 289 GLY A O 1
ATOM 2238 N N . ASP A 1 290 ? -15.183 11.307 -11.646 1.00 54.66 290 ASP A N 1
ATOM 2239 C CA . ASP A 1 290 ? -15.386 10.491 -12.858 1.00 54.66 290 ASP A CA 1
ATOM 2240 C C . ASP A 1 290 ? -14.148 10.420 -13.773 1.00 54.66 290 ASP A C 1
ATOM 2242 O O . ASP A 1 290 ? -14.093 9.549 -14.637 1.00 54.66 290 ASP A O 1
ATOM 2246 N N . GLU A 1 291 ? -13.150 11.290 -13.602 1.00 45.91 291 GLU A N 1
ATOM 2247 C CA . GLU A 1 291 ? -12.077 11.459 -14.588 1.00 45.91 291 GLU A CA 1
ATOM 2248 C C . GLU A 1 291 ? -10.742 11.840 -13.927 1.00 45.91 291 GLU A C 1
ATOM 2250 O O . GLU A 1 291 ? -10.527 12.973 -13.500 1.00 45.91 291 GLU A O 1
ATOM 2255 N N . MET A 1 292 ? -9.814 10.886 -13.911 1.00 43.66 292 MET A N 1
ATOM 2256 C CA . MET A 1 292 ? -8.553 11.071 -14.636 1.00 43.66 292 MET A CA 1
ATOM 2257 C C . MET A 1 292 ? -8.584 10.118 -15.820 1.00 43.66 292 MET A C 1
ATOM 2259 O O . MET A 1 292 ? -9.378 9.146 -15.758 1.00 43.66 292 MET A O 1
#

Solvent-accessible surface area (backbone atoms only — not comparable to full-atom values): 15340 Å² total; per-residue (Å²): 132,89,84,72,76,78,58,47,30,32,29,43,41,43,52,74,42,80,80,35,41,63,58,48,54,56,47,52,56,50,49,34,71,77,34,82,60,38,48,73,49,71,39,84,89,79,71,42,35,36,38,28,18,79,36,70,69,56,49,49,53,54,51,50,44,40,47,67,74,68,60,49,60,61,49,73,54,73,76,42,74,59,52,31,24,34,48,76,39,64,26,70,9,66,9,74,31,78,47,72,61,83,95,46,55,34,29,17,35,26,27,33,37,38,34,61,28,88,92,34,89,52,63,43,80,44,84,56,64,41,60,84,20,44,51,69,89,42,51,64,42,36,52,49,19,47,56,54,37,37,55,54,25,64,94,82,56,25,32,48,27,24,31,33,39,36,37,58,33,42,55,66,52,98,86,24,55,39,58,71,24,29,23,52,4,27,37,44,7,49,49,48,13,42,67,72,15,36,72,44,56,22,41,45,28,24,36,34,43,36,40,31,45,48,93,37,44,68,61,53,54,52,54,39,50,77,32,60,36,49,76,75,49,76,48,74,55,92,65,39,25,38,42,32,32,37,29,41,53,86,49,49,68,67,39,74,61,51,44,20,64,71,42,76,62,64,32,52,72,52,72,44,82,68,50,70,41,75,54,54,72,69,60,40,38,73,74,65,47,91,68,129

pLDDT: mean 86.98, std 9.35, range [38.38, 97.44]

Mean predicted aligned error: 8.58 Å

Foldseek 3Di:
DPDDDDFFKKKWKAAPDPVLVVLVVVVLVVVCVVDVQKDWDQDPVVRIIMITHNAPVVVVVVVCCCCPVSVTRMDMGDMDGQKAKEFQAKFKFWFWFWDDDDPAIATAIWIKIKGFAQPWFAEAEAEPEDCQQPNPVQSVLLSVLLRVLQPCHEPVRHRHGRMYMYTHGHHDDDGRYDSVRNSNRSSRRVRRRCVVRDMFMWFWKKWKKKKAFPVLVVVLVVLCVVQVWDWDDWDDDDRMIITTTMGGSVSCVCVQVVQCVSRVNRMDMDIDTDHIDGDPPVVCCVPPNDHD

Sequence (292 aa):
SMEFPDTVISMAIEPKSSADRDKLLQTLERMAKDDPTFTWRMDEETGQTIVSGMGEFHLEILREKMLREFKIAANFGEPRVAYKETILRAADGDGKFVKKLGDKGQYGHVVLRVEPNPSKTQVVVENRLTPDSVPKAFHAAVEEGAKSSALGGGKWGYPLTYVKITLVGGSPHPTDATEGAYVAACAMALRDALEKAGSSILEPHMKFDTYAPSDFLGEVLNDLNRRRAEITQVDSQDALSIVHGTVPIAGMFGYATTLRSLTQGRGSFTMEPLDYRPIPPDERKRRFGDEM

Nearest PDB structures (foldseek):
  2bm0-assembly1_A  TM=8.807E-01  e=1.695E-38  Thermus thermophilus
  2j7k-assembly1_A  TM=8.867E-01  e=6.210E-38  Thermus thermophilus HB8
  4m1k-assembly1_A  TM=8.850E-01  e=9.573E-38  Thermus thermophilus
  8p2h-assembly1_E  TM=7.380E-01  e=4.778E-37  Staphylococcus aureus subsp. aureus NCTC 8325
  8p2f-assembly1_E  TM=7.385E-01  e=4.160E-36  Staphylococcus aureus subsp. aureus NCTC 8325

Radius of gyration: 23.37 Å; Cα contacts (8 Å, |Δi|>4): 625; chains: 1; bounding box: 55×42×57 Å

Secondary structure (DSSP, 8-state):
---PPPP-EEEEEEESSHHHHHHHHHHHHHHHHH-TT-EEEE-TTT--EEEEESSHHHHHHHHHHHHHTS---EEE---EE--EEEESS-EEEEEEEEEEETTEEEEEEEEEEEEE-TT-SSPEEEE---TTTS-GGGHHHHHHHHHHHHHH-STT-PPB-SEEEEEEE----TTTB-HHHHHHHHHHHHHHHHHHH-EEEEEEEEEEEEEEEGGGHHHHHHHHHHTT-EEEEEEEETTEEEEEEEEEGGG-TTHHHHHHHHTTT--EEEEEEEEEEEPPHHHHHHHH-S--